Protein 2OYA (pdb70)

Secondary structure (DSSP, 8-state):
--GGGSEEEEEEEEEEEEEEEETTEEEEEB-TT--HHHHHHHHHHTT-S-EEEETT-----S-EEE-S-B--S--SSGGGSB-SPTT-----GGGB-EEEE-/--GGGSEEEEEEEEEEEEEEEETTEEEEEB-TT--HHHHHHHHHHTT-S-EEEETT-----S-EEE-S-B--S--SSGGGSB-SSTT-----GGGB-EEEE-

Radius of gyration: 18.48 Å; Cα contacts (8 Å, |Δi|>4): 619; chains: 2; bounding box: 38×48×39 Å

Foldseek 3Di:
DPPVVVDDDDDAKDKAFQWDADPNDIAFEFCALPAFLNQQLSLLLVVFRGKGKDWQRFDDDDAHFWYNWDHPSPDNHSVPTDTPHTRDDPDDRSGTMMIITD/DPPVVVDDDDDFKDKAFQWDADPNDIAFEFCALPAQLNQLQSLVLVPFRGKGKDWQRFDDDDAHFWYNWDHPNPDPHSVPTDTDHTRDDDDDRSGTMMMITD

B-factor: mean 11.59, std 6.25, range [3.54, 38.46]

Nearest PDB structures (foldseek):
  2oya-assembly1_A  TM=1.010E+00  e=4.800E-23  Mus musculus
  7c00-assembly1_A  TM=9.757E-01  e=4.691E-12  Homo sapiens
  7bzz-assembly2_D  TM=9.719E-01  e=1.830E-11  Mus musculus
  1by2-assembly1_A  TM=9.593E-01  e=2.344E-11  Homo sapiens
  6san-assembly1_B  TM=8.528E-01  e=7.138E-11  Homo sapiens

InterPro domains:
  IPR001190 SRCR domain [PF00530] (430-518)
  IPR001190 SRCR domain [PR00258] (421-437)
  IPR001190 SRCR domain [PR00258] (440-451)
  IPR001190 SRCR domain [PR00258] (455-465)
  IPR001190 SRCR domain [PR00258] (483-497)
  IPR001190 SRCR domain [PR00258] (506-518)
  IPR001190 SRCR domain [PS00420] (426-463)
  IPR001190 SRCR domain [PS50287] (423-518)
  IPR001190 SRCR domain [SM00202] (423-518)
  IPR008160 Collagen triple helix repeat [PF01391] (150-207)
  IPR008160 Collagen triple helix repeat [PF01391] (360-418)
  IPR036772 SRCR-like domain superfamily [G3DSA:3.10.250.10] (418-518)
  IPR036772 SRCR-like domain superfamily [SSF56487] (420-518)

Structure (mmCIF, N/CA/C/O backbone):
data_2OYA
#
_entry.id   2OYA
#
_cell.length_a   31.087
_cell.length_b   36.553
_cell.length_c   44.605
_cell.angle_alpha   116.30
_cell.angle_beta   90.35
_cell.angle_gamma   96.41
#
_symmetry.space_group_name_H-M   'P 1'
#
loop_
_entity.id
_entity.type
_entity.pdbx_description
1 polymer 'Macrophage receptor MARCO'
2 non-polymer 'SULFATE ION'
3 water water
#
loop_
_atom_site.group_PDB
_atom_site.id
_atom_site.type_symbol
_atom_site.label_atom_id
_atom_site.label_alt_id
_atom_site.label_comp_id
_atom_site.label_asym_id
_atom_site.label_entity_id
_atom_site.label_seq_id
_atom_site.pdbx_PDB_ins_code
_atom_site.Cartn_x
_atom_site.Cartn_y
_atom_site.Cartn_z
_atom_site.occupancy
_atom_site.B_iso_or_equiv
_atom_site.auth_seq_id
_atom_site.auth_comp_id
_atom_site.auth_asym_id
_atom_site.auth_atom_id
_atom_site.pdbx_PDB_model_num
ATOM 1 N N . ALA A 1 1 ? 19.065 23.799 0.339 1.00 23.97 417 ALA A N 1
ATOM 2 C CA . ALA A 1 1 ? 18.683 22.463 -0.203 1.00 22.45 417 ALA A CA 1
ATOM 3 C C . ALA A 1 1 ? 19.764 21.866 -1.089 1.00 21.78 417 ALA A C 1
ATOM 4 O O . ALA A 1 1 ? 20.523 22.606 -1.755 1.00 21.90 417 ALA A O 1
ATOM 6 N N . PRO A 1 2 ? 19.891 20.525 -1.068 0.80 19.82 418 PRO A N 1
ATOM 7 C CA . PRO A 1 2 ? 20.619 19.959 -2.189 0.80 18.74 418 PRO A CA 1
ATOM 8 C C . PRO A 1 2 ? 19.938 20.291 -3.516 0.80 17.07 418 PRO A C 1
ATOM 9 O O . PRO A 1 2 ? 18.743 20.627 -3.562 0.80 16.01 418 PRO A O 1
ATOM 13 N N . LEU A 1 3 ? 20.729 20.197 -4.576 1.00 15.97 419 LEU A N 1
ATOM 14 C CA . LEU A 1 3 ? 20.246 20.239 -5.945 1.00 14.94 419 LEU A CA 1
ATOM 15 C C . LEU A 1 3 ? 19.159 19.195 -6.194 1.00 15.29 419 LEU A C 1
ATOM 16 O O . LEU A 1 3 ? 18.219 19.442 -6.959 1.00 14.67 419 LEU A O 1
ATOM 21 N N . ALA A 1 4 ? 19.281 18.054 -5.513 1.00 15.53 420 ALA A N 1
ATOM 22 C CA . ALA A 1 4 ? 18.276 16.980 -5.558 1.00 15.61 420 ALA A CA 1
ATOM 23 C C . ALA A 1 4 ? 16.875 17.421 -5.136 1.00 15.51 420 ALA A C 1
ATOM 24 O O . ALA A 1 4 ? 15.876 16.781 -5.511 1.00 16.69 420 ALA A O 1
ATOM 26 N N . GLN A 1 5 ? 16.785 18.502 -4.357 1.00 14.87 421 GLN A N 1
ATOM 27 C CA . GLN A 1 5 ? 15.487 19.055 -3.920 1.00 14.51 421 GLN A CA 1
ATOM 28 C C . GLN A 1 5 ? 15.054 20.269 -4.763 1.00 12.74 421 GLN A C 1
ATOM 29 O O . GLN A 1 5 ? 14.043 20.910 -4.476 1.00 12.29 421 GLN A O 1
ATOM 35 N N . ARG A 1 6 ? 15.832 20.561 -5.804 1.00 10.33 422 ARG A N 1
ATOM 36 C CA . ARG A 1 6 ? 15.591 21.721 -6.664 1.00 8.89 422 ARG A CA 1
ATOM 37 C C . ARG A 1 6 ? 15.126 21.325 -8.047 1.00 7.67 422 ARG A C 1
ATOM 38 O O . ARG A 1 6 ? 15.164 22.127 -9.001 1.00 7.51 422 ARG A O 1
ATOM 46 N N . VAL A 1 7 ? 14.678 20.078 -8.136 1.00 6.75 423 VAL A N 1
ATOM 47 C CA . VAL A 1 7 ? 13.932 19.592 -9.293 1.00 7.02 423 VAL A CA 1
ATOM 48 C C . VAL A 1 7 ? 12.689 18.866 -8.794 1.00 6.16 423 VAL A C 1
ATOM 49 O O . VAL A 1 7 ? 12.664 18.316 -7.675 1.00 7.04 423 VAL A O 1
ATOM 53 N N . ARG A 1 8 ? 11.652 18.896 -9.618 1.00 6.60 424 ARG A N 1
ATOM 54 C CA . ARG A 1 8 ? 10.406 18.194 -9.300 1.00 5.69 424 ARG A CA 1
ATOM 55 C C . ARG A 1 8 ? 9.623 17.921 -10.573 1.00 6.18 424 ARG A C 1
ATOM 56 O O . ARG A 1 8 ? 9.837 18.555 -11.612 1.00 5.92 424 ARG A O 1
ATOM 64 N N . ILE A 1 9 ? 8.694 16.976 -10.458 1.00 5.79 425 ILE A N 1
ATOM 65 C CA . ILE A 1 9 ? 7.805 16.616 -11.555 1.00 5.99 425 ILE A CA 1
ATOM 66 C C . ILE A 1 9 ? 6.390 17.056 -11.176 1.00 7.01 425 ILE A C 1
ATOM 67 O O . ILE A 1 9 ? 5.867 16.683 -10.109 1.00 7.46 425 ILE A O 1
ATOM 72 N N . MET A 1 10 ? 5.790 17.868 -12.045 1.00 7.71 426 MET A N 1
ATOM 73 C CA . MET A 1 10 ? 4.473 18.456 -11.778 1.00 8.55 426 MET A CA 1
ATOM 74 C C . MET A 1 10 ? 3.443 18.104 -12.848 1.00 7.97 426 MET A C 1
ATOM 75 O O . MET A 1 10 ? 3.795 17.862 -14.000 1.00 7.32 426 MET A O 1
ATOM 80 N N . GLY A 1 11 ? 2.162 18.112 -12.460 1.00 7.79 427 GLY A N 1
ATOM 81 C CA . GLY A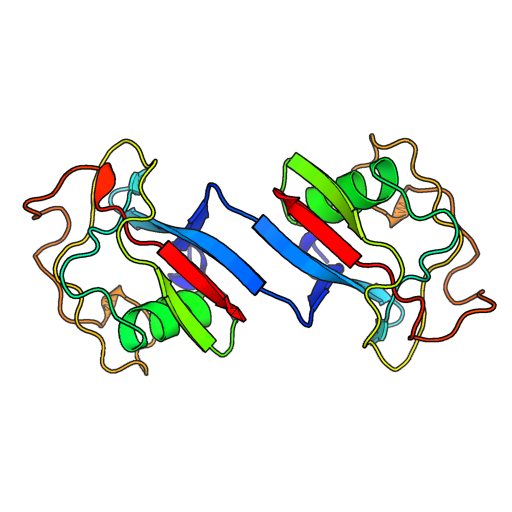 1 11 ? 1.077 17.976 -13.420 1.00 9.31 427 GLY A CA 1
ATOM 82 C C . GLY A 1 11 ? 1.021 16.666 -14.187 1.00 9.83 427 GLY A C 1
ATOM 83 O O . GLY A 1 11 ? 0.621 16.636 -15.349 1.00 10.60 427 GLY A O 1
ATOM 84 N N . GLY A 1 12 ? 1.449 15.582 -13.561 1.00 9.14 428 GLY A N 1
ATOM 85 C CA . GLY A 1 12 ? 1.348 14.295 -14.234 1.00 9.93 428 GLY A CA 1
ATOM 86 C C . GLY A 1 12 ? 0.900 13.237 -13.254 1.00 9.70 428 GLY A C 1
ATOM 87 O O . GLY A 1 12 ? 0.089 13.513 -12.385 1.00 10.34 428 GLY A O 1
ATOM 88 N N . THR A 1 13 ? 1.421 12.019 -13.411 1.00 9.02 429 THR A N 1
ATOM 89 C CA . THR A 1 13 ? 1.030 10.883 -12.556 1.00 9.55 429 THR A CA 1
ATOM 90 C C . THR A 1 13 ? 2.253 10.076 -12.149 1.00 8.56 429 THR A C 1
ATOM 91 O O . THR A 1 13 ? 3.191 9.930 -12.932 1.00 8.80 429 THR A O 1
ATOM 95 N N . ASN A 1 14 ? 2.233 9.570 -10.925 1.00 7.37 430 ASN A N 1
ATOM 96 C CA . ASN A 1 14 ? 3.220 8.608 -10.492 1.00 7.38 430 ASN A CA 1
ATOM 97 C C . ASN A 1 14 ? 2.477 7.283 -10.273 1.00 7.21 430 ASN A C 1
ATOM 98 O O . ASN A 1 14 ? 1.648 7.180 -9.380 1.00 6.99 430 ASN A O 1
ATOM 103 N N . ARG A 1 15 ? 2.747 6.305 -11.130 1.00 7.22 431 ARG A N 1
ATOM 104 C CA . ARG A 1 15 ? 1.944 5.090 -11.200 1.00 7.25 431 ARG A CA 1
ATOM 105 C C . ARG A 1 15 ? 2.846 3.897 -10.973 1.00 7.08 431 ARG A C 1
ATOM 106 O O . ARG A 1 15 ? 3.926 3.819 -11.557 1.00 6.99 431 ARG A O 1
ATOM 114 N N . GLY A 1 16 ? 2.423 2.967 -10.123 1.00 6.09 432 GLY A N 1
ATOM 115 C CA . GLY A 1 16 ? 3.227 1.767 -9.918 1.00 6.54 432 GLY A CA 1
ATOM 116 C C . GLY A 1 16 ? 2.729 0.964 -8.732 1.00 6.79 432 GLY A C 1
ATOM 117 O O . GLY A 1 16 ? 1.639 1.226 -8.204 1.00 6.45 432 GLY A O 1
ATOM 118 N N . ARG A 1 17 ? 3.520 -0.030 -8.322 1.00 6.81 433 ARG A N 1
ATOM 119 C CA . ARG A 1 17 ? 3.134 -0.856 -7.173 1.00 6.79 433 ARG A CA 1
ATOM 120 C C . ARG A 1 17 ? 3.401 -0.092 -5.871 1.00 6.81 433 ARG A C 1
ATOM 121 O O . ARG A 1 17 ? 4.466 0.527 -5.711 1.00 6.88 433 ARG A O 1
ATOM 129 N N . ALA A 1 18 ? 2.440 -0.147 -4.942 1.00 6.69 434 ALA A N 1
ATOM 130 C CA . ALA A 1 18 ? 2.582 0.495 -3.629 1.00 6.41 434 ALA A CA 1
ATOM 131 C C . ALA A 1 18 ? 3.414 -0.392 -2.695 1.00 6.78 434 ALA A C 1
ATOM 132 O O . ALA A 1 18 ? 3.041 -1.549 -2.425 1.00 6.47 434 ALA A O 1
ATOM 134 N N . GLU A 1 19 ? 4.525 0.148 -2.202 1.00 5.98 435 GLU A N 1
ATOM 135 C CA . GLU A 1 19 ? 5.355 -0.594 -1.234 1.00 6.19 435 GLU A CA 1
ATOM 136 C C . GLU A 1 19 ? 5.519 0.153 0.072 1.00 6.29 435 GLU A C 1
ATOM 137 O O . GLU A 1 19 ? 5.409 1.367 0.108 1.00 6.49 435 GLU A O 1
ATOM 143 N N . VAL A 1 20 ? 5.757 -0.598 1.148 1.00 6.66 436 VAL A N 1
ATOM 144 C CA . VAL A 1 20 ? 5.792 -0.051 2.494 1.00 6.79 436 VAL A CA 1
ATOM 145 C C . VAL A 1 20 ? 7.000 -0.649 3.215 1.00 6.62 436 VAL A C 1
ATOM 146 O O . VAL A 1 20 ? 7.347 -1.805 2.984 1.00 5.41 436 VAL A O 1
ATOM 150 N N . TYR A 1 21 ? 7.654 0.170 4.040 1.00 6.79 437 TYR A N 1
ATOM 151 C CA . TYR A 1 21 ? 8.864 -0.232 4.750 1.00 7.51 437 TYR A CA 1
ATOM 152 C C . TYR A 1 21 ? 8.513 -0.564 6.205 1.00 8.12 437 TYR A C 1
ATOM 153 O O . TYR A 1 21 ? 8.100 0.317 6.984 1.00 8.35 437 TYR A O 1
ATOM 162 N N . TYR A 1 22 ? 8.653 -1.836 6.565 1.00 7.99 438 TYR A N 1
ATOM 163 C CA . TYR A 1 22 ? 8.263 -2.313 7.891 1.00 8.36 438 TYR A CA 1
ATOM 164 C C . TYR A 1 22 ? 9.262 -3.397 8.296 1.00 8.59 438 TYR A C 1
ATOM 165 O O . TYR A 1 22 ? 9.737 -4.166 7.454 1.00 6.96 438 TYR A O 1
ATOM 174 N N . ASN A 1 23 ? 9.584 -3.449 9.586 1.00 8.51 439 ASN A N 1
ATOM 175 C CA . ASN A 1 23 ? 10.610 -4.366 10.087 1.00 9.73 439 ASN A CA 1
ATOM 176 C C . ASN A 1 23 ? 11.871 -4.384 9.231 1.00 9.66 439 ASN A C 1
ATOM 177 O O . ASN A 1 23 ? 12.430 -5.447 8.936 1.00 10.71 439 ASN A O 1
ATOM 182 N N . ASN A 1 24 ? 12.286 -3.188 8.819 1.00 9.84 440 ASN A N 1
ATOM 183 C CA . ASN A 1 24 ? 13.551 -2.952 8.094 1.00 10.80 440 ASN A CA 1
ATOM 184 C C . ASN A 1 24 ? 13.625 -3.572 6.720 1.00 10.42 440 ASN A C 1
ATOM 185 O O . ASN A 1 24 ? 14.718 -3.825 6.221 1.00 10.82 440 ASN A O 1
ATOM 190 N N . GLU A 1 25 ? 12.465 -3.821 6.106 1.00 9.65 441 GLU A N 1
ATOM 191 C CA . GLU A 1 25 ? 12.450 -4.369 4.758 1.00 10.13 441 GLU A CA 1
ATOM 192 C C . GLU A 1 25 ? 11.304 -3.767 3.987 1.00 9.08 441 GLU A C 1
ATOM 193 O O . GLU A 1 25 ? 10.238 -3.565 4.542 1.00 8.37 441 GLU A O 1
ATOM 199 N N . TRP A 1 26 ? 11.535 -3.492 2.705 1.00 8.87 442 TRP A N 1
ATOM 200 C CA . TRP A 1 26 ? 10.433 -3.164 1.795 1.00 7.94 442 TRP A CA 1
ATOM 201 C C . TRP A 1 26 ? 9.547 -4.373 1.532 1.00 7.02 442 TRP A C 1
ATOM 202 O O . TRP A 1 26 ? 10.033 -5.471 1.229 1.00 7.34 442 TRP A O 1
ATOM 213 N N . GLY A 1 27 ? 8.233 -4.152 1.629 1.00 6.63 443 GLY A N 1
ATOM 214 C CA . GLY A 1 27 ? 7.257 -5.179 1.298 1.00 5.98 443 GLY A CA 1
ATOM 215 C C . GLY A 1 27 ? 6.057 -4.552 0.613 1.00 5.89 443 GLY A C 1
ATOM 216 O O . GLY A 1 27 ? 5.971 -3.332 0.464 1.00 5.75 443 GLY A O 1
ATOM 217 N N . THR A 1 28 ? 5.121 -5.400 0.217 1.00 5.73 444 THR A N 1
ATOM 218 C CA . THR A 1 28 ? 4.034 -4.986 -0.647 1.00 5.90 444 THR A CA 1
ATOM 219 C C . THR A 1 28 ? 2.686 -4.990 0.107 1.00 6.39 444 THR A C 1
ATOM 220 O O . THR A 1 28 ? 2.608 -5.304 1.307 1.00 6.05 444 THR A O 1
ATOM 224 N N . ILE A 1 29 ? 1.636 -4.607 -0.609 1.00 5.47 445 ILE A N 1
ATOM 225 C CA . ILE A 1 29 ? 0.307 -4.456 -0.024 1.00 6.25 445 ILE A CA 1
ATOM 226 C C . ILE A 1 29 ? -0.653 -5.315 -0.850 1.00 5.94 445 ILE A C 1
ATOM 227 O O . ILE A 1 29 ? -0.802 -5.095 -2.059 1.00 6.00 445 ILE A O 1
ATOM 232 N N . CYS A 1 30 ? -1.287 -6.298 -0.224 1.00 6.39 446 CYS A N 1
ATOM 233 C CA . CYS A 1 30 ? -2.296 -7.074 -0.940 1.00 6.32 446 CYS A CA 1
ATOM 234 C C . CYS A 1 30 ? -3.486 -6.195 -1.349 1.00 5.79 446 CYS A C 1
ATOM 235 O O . CYS A 1 30 ? -3.881 -5.287 -0.602 1.00 6.80 446 CYS A O 1
ATOM 238 N N . ASP A 1 31 ? -4.059 -6.452 -2.525 1.00 5.08 447 ASP A N 1
ATOM 239 C CA . ASP A 1 31 ? -5.125 -5.575 -3.022 1.00 6.22 447 ASP A CA 1
ATOM 240 C C . ASP A 1 31 ? -6.529 -5.852 -2.420 1.00 6.81 447 ASP A C 1
ATOM 241 O O . ASP A 1 31 ? -7.515 -5.208 -2.817 1.00 6.37 447 ASP A O 1
ATOM 246 N N A ASP A 1 32 ? -6.606 -6.793 -1.471 0.50 7.88 448 ASP A N 1
ATOM 247 N N B ASP A 1 32 ? -6.617 -6.787 -1.476 0.50 7.76 448 ASP A N 1
ATOM 248 C CA A ASP A 1 32 ? -7.877 -7.091 -0.793 0.50 8.79 448 ASP A CA 1
ATOM 249 C CA B ASP A 1 32 ? -7.914 -7.111 -0.871 0.50 8.54 448 ASP A CA 1
ATOM 250 C C A ASP A 1 32 ? -8.395 -5.815 -0.133 0.50 8.98 448 ASP A C 1
ATOM 251 C C B ASP A 1 32 ? -8.434 -5.888 -0.106 0.50 8.83 448 ASP A C 1
ATOM 252 O O A ASP A 1 32 ? -7.731 -5.277 0.753 0.50 9.28 448 ASP A O 1
ATOM 253 O O B ASP A 1 32 ? -7.804 -5.455 0.857 0.50 8.96 448 ASP A O 1
ATOM 262 N N . ASP A 1 33 ? -9.573 -5.345 -0.557 1.00 8.76 449 ASP A N 1
ATOM 263 C CA . ASP A 1 33 ? -10.207 -4.105 0.011 1.00 9.50 449 ASP A CA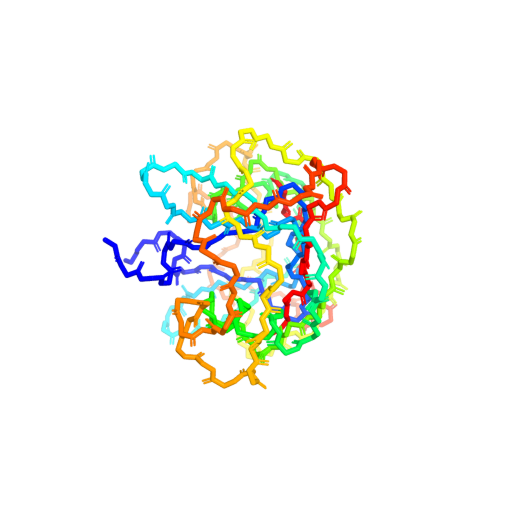 1
ATOM 264 C C . ASP A 1 33 ? -9.437 -2.817 -0.291 1.00 8.18 449 ASP A C 1
ATOM 265 O O . ASP A 1 33 ? -9.736 -1.772 0.275 1.00 8.55 449 ASP A O 1
ATOM 270 N N . TRP A 1 34 ? -8.443 -2.889 -1.176 1.00 7.26 450 TRP A N 1
ATOM 271 C CA . TRP A 1 34 ? -7.622 -1.727 -1.513 1.00 5.83 450 TRP A CA 1
ATOM 272 C C . TRP A 1 34 ? -8.451 -0.826 -2.411 1.00 7.17 450 TRP A C 1
ATOM 273 O O . TRP A 1 34 ? -8.856 -1.228 -3.499 1.00 7.10 450 TRP A O 1
ATOM 284 N N . ASP A 1 35 ? -8.735 0.383 -1.935 1.00 7.37 451 ASP A N 1
ATOM 285 C CA . ASP A 1 35 ? -9.647 1.262 -2.667 1.00 7.92 451 ASP A CA 1
ATOM 286 C C . ASP A 1 35 ? -9.078 2.688 -2.818 1.00 7.79 451 ASP A C 1
ATOM 287 O O . ASP A 1 35 ? -7.962 2.947 -2.405 1.00 7.31 451 ASP A O 1
ATOM 292 N N . ASN A 1 36 ? -9.838 3.597 -3.442 1.00 7.78 452 ASN A N 1
ATOM 293 C CA . ASN A 1 36 ? -9.350 4.965 -3.680 1.00 7.68 452 ASN A CA 1
ATOM 294 C C . ASN A 1 36 ? -8.992 5.714 -2.396 1.00 7.26 452 ASN A C 1
ATOM 295 O O . ASN A 1 36 ? -8.082 6.552 -2.400 1.00 7.01 452 ASN A O 1
ATOM 300 N N . ASN A 1 37 ? -9.701 5.414 -1.314 1.00 7.26 453 ASN A N 1
ATOM 301 C CA . ASN A 1 37 ? -9.430 6.047 -0.013 1.00 7.84 453 ASN A CA 1
ATOM 302 C C . ASN A 1 37 ? -8.063 5.621 0.488 1.00 6.72 453 ASN A C 1
ATOM 303 O O . ASN A 1 37 ? -7.266 6.455 0.921 1.00 6.73 453 ASN A O 1
ATOM 308 N N . ASP A 1 38 ? -7.779 4.321 0.378 1.00 5.98 454 ASP A N 1
ATOM 309 C CA . ASP A 1 38 ? -6.453 3.798 0.747 1.00 6.17 454 ASP A CA 1
ATOM 310 C C . ASP A 1 38 ? -5.351 4.392 -0.130 1.00 5.95 454 ASP A C 1
ATOM 311 O O . ASP A 1 38 ? -4.293 4.808 0.369 1.00 4.93 454 ASP A O 1
ATOM 316 N N . ALA A 1 39 ? -5.610 4.413 -1.444 1.00 5.75 455 ALA A N 1
ATOM 317 C CA . ALA A 1 39 ? -4.675 4.960 -2.431 1.00 5.40 455 ALA A CA 1
ATOM 318 C C . ALA A 1 39 ? -4.364 6.441 -2.138 1.00 6.01 455 ALA A C 1
ATOM 319 O O . ALA A 1 39 ? -3.213 6.879 -2.247 1.00 4.38 455 ALA A O 1
ATOM 321 N N . THR A 1 40 ? -5.403 7.203 -1.791 1.00 5.83 456 THR A N 1
ATOM 322 C CA . THR A 1 40 ? -5.245 8.623 -1.461 1.00 5.93 456 THR A CA 1
ATOM 323 C C . THR A 1 40 ? -4.378 8.783 -0.210 1.00 5.63 456 THR A C 1
ATOM 324 O O . THR A 1 40 ? -3.515 9.655 -0.169 1.00 4.68 456 THR A O 1
ATOM 328 N N . VAL A 1 41 ? -4.604 7.953 0.810 1.00 6.06 457 VAL A N 1
ATOM 329 C CA . VAL A 1 41 ? -3.747 8.033 2.002 1.00 5.99 457 VAL A CA 1
ATOM 330 C C . VAL A 1 41 ? -2.292 7.720 1.660 1.00 6.46 457 VAL A C 1
ATOM 331 O O . VAL A 1 41 ? -1.382 8.470 2.042 1.00 5.67 457 VAL A O 1
ATOM 335 N N . PHE A 1 42 ? -2.082 6.643 0.908 1.00 7.26 458 PHE A N 1
ATOM 336 C CA . PHE A 1 42 ? -0.731 6.257 0.504 1.00 7.13 458 PHE A CA 1
ATOM 337 C C . PHE A 1 42 ? -0.075 7.394 -0.274 1.00 7.01 458 PHE A C 1
ATOM 338 O O . PHE A 1 42 ? 1.052 7.784 0.031 1.00 6.88 458 PHE A O 1
ATOM 346 N N . CYS A 1 43 ? -0.783 7.924 -1.277 1.00 6.57 459 CYS A N 1
ATOM 347 C CA . CYS A 1 43 ? -0.240 8.991 -2.123 1.00 6.69 459 CYS A CA 1
ATOM 348 C C . CYS A 1 43 ? 0.033 10.300 -1.351 1.00 6.82 459 CYS A C 1
ATOM 349 O O . CYS A 1 43 ? 1.021 10.977 -1.616 1.00 7.42 459 CYS A O 1
ATOM 352 N N . ARG A 1 44 ? -0.829 10.621 -0.391 1.00 8.15 460 ARG A N 1
ATOM 353 C CA . ARG A 1 44 ? -0.656 11.772 0.503 1.00 9.53 460 ARG A CA 1
ATOM 354 C C . ARG A 1 44 ? 0.671 11.698 1.250 1.00 9.21 460 ARG A C 1
ATOM 355 O O . ARG A 1 44 ? 1.360 12.728 1.432 1.00 8.95 460 ARG A O 1
ATOM 363 N N . MET A 1 45 ? 1.057 10.488 1.649 1.00 9.24 461 MET A N 1
ATOM 364 C CA . MET A 1 45 ? 2.338 10.293 2.331 1.00 9.84 461 MET A CA 1
ATOM 365 C C . MET A 1 45 ? 3.522 10.758 1.482 1.00 9.94 461 MET A C 1
ATOM 366 O O . MET A 1 45 ? 4.530 11.247 2.017 1.00 10.43 461 MET A O 1
ATOM 371 N N . LEU A 1 46 ? 3.384 10.626 0.160 1.00 9.80 462 LEU A N 1
ATOM 372 C CA . LEU A 1 46 ? 4.416 11.058 -0.783 1.00 9.80 462 LEU A CA 1
ATOM 373 C C . LEU A 1 46 ? 4.235 12.506 -1.254 1.00 10.18 462 LEU A C 1
ATOM 374 O O . LEU A 1 46 ? 5.004 12.999 -2.099 1.00 11.48 462 LEU A O 1
ATOM 379 N N . GLY A 1 47 ? 3.239 13.189 -0.702 1.00 9.43 463 GLY A N 1
ATOM 380 C CA . GLY A 1 47 ? 2.992 14.596 -1.000 1.00 9.77 463 GLY A CA 1
ATOM 381 C C . GLY A 1 47 ? 2.002 14.876 -2.133 1.00 10.10 463 GLY A C 1
ATOM 382 O O . GLY A 1 47 ? 1.799 16.033 -2.500 1.00 10.35 463 GLY A O 1
ATOM 383 N N . TYR A 1 48 ? 1.367 13.833 -2.663 1.00 9.60 464 TYR A N 1
ATOM 384 C CA . TYR A 1 48 ? 0.343 13.980 -3.704 1.00 9.66 464 TYR A CA 1
ATOM 385 C C . TYR A 1 48 ? -1.002 14.287 -3.063 1.00 10.02 464 TYR A C 1
ATOM 386 O O . TYR A 1 48 ? -1.180 14.083 -1.867 1.00 10.58 464 TYR A O 1
ATOM 395 N N . SER A 1 49 ? -1.956 14.771 -3.846 1.00 10.18 465 SER A N 1
ATOM 396 C CA . SER A 1 49 ? -3.254 15.073 -3.278 1.00 11.00 465 SER A CA 1
ATOM 397 C C . SER A 1 49 ? -4.347 14.038 -3.528 1.00 10.88 465 SER A C 1
ATOM 398 O O . SER A 1 49 ? -5.382 14.060 -2.863 1.00 10.92 465 SER A O 1
ATOM 401 N N . ARG A 1 50 ? -4.138 13.153 -4.497 1.00 10.28 466 ARG A N 1
ATOM 402 C CA . ARG A 1 50 ? -5.115 12.112 -4.761 1.00 10.77 466 ARG A CA 1
ATOM 403 C C . ARG A 1 50 ? -4.405 10.834 -5.157 1.00 10.21 466 ARG A C 1
ATOM 404 O O . ARG A 1 50 ? -3.333 10.872 -5.744 1.00 9.48 466 ARG A O 1
ATOM 412 N N . GLY A 1 51 ? -5.018 9.706 -4.809 1.00 9.72 467 GLY A N 1
ATOM 413 C CA . GLY A 1 51 ? -4.551 8.399 -5.271 1.00 7.70 467 GLY A CA 1
ATOM 414 C C . GLY A 1 51 ? -5.740 7.650 -5.851 1.00 7.29 467 GLY A C 1
ATOM 415 O O . GLY A 1 51 ? -6.862 7.745 -5.349 1.00 6.63 467 GLY A O 1
ATOM 416 N N . ARG A 1 52 ? -5.493 6.909 -6.917 1.00 6.68 468 ARG A N 1
ATOM 417 C CA . ARG A 1 52 ? -6.454 5.925 -7.418 1.00 6.44 468 ARG A CA 1
ATOM 418 C C . ARG A 1 52 ? -5.883 4.531 -7.214 1.00 6.31 468 ARG A C 1
ATOM 419 O O . ARG A 1 52 ? -4.707 4.288 -7.485 1.00 6.24 468 ARG A O 1
ATOM 427 N N . ALA A 1 53 ? -6.714 3.628 -6.712 1.00 5.85 469 ALA A N 1
ATOM 428 C CA . ALA A 1 53 ? -6.301 2.258 -6.470 1.00 5.78 469 ALA A CA 1
ATOM 429 C C . ALA A 1 53 ? -6.207 1.472 -7.770 1.00 5.86 469 ALA A C 1
ATOM 430 O O . ALA A 1 53 ? -7.121 1.499 -8.595 1.00 6.25 469 ALA A O 1
ATOM 432 N N . LEU A 1 54 ? -5.095 0.767 -7.924 1.00 6.15 470 LEU A N 1
ATOM 433 C CA . LEU A 1 54 ? -4.912 -0.155 -9.048 1.00 5.90 470 LEU A CA 1
ATOM 434 C C . LEU A 1 54 ? -4.895 -1.569 -8.498 1.00 6.49 470 LEU A C 1
ATOM 435 O O . LEU A 1 54 ? -3.990 -1.962 -7.744 1.00 6.98 470 LEU A O 1
ATOM 440 N N . SER A 1 55 ? -5.898 -2.348 -8.894 1.00 5.71 471 SER A N 1
ATOM 441 C CA . SER A 1 55 ? -6.022 -3.716 -8.382 1.00 5.58 471 SER A CA 1
ATOM 442 C C . SER A 1 55 ? -5.040 -4.630 -9.113 1.00 5.01 471 SER A C 1
ATOM 443 O O . SER A 1 55 ? -4.799 -4.465 -10.307 1.00 4.94 471 SER A O 1
ATOM 446 N N . SER A 1 56 ? -4.442 -5.569 -8.379 1.00 4.46 472 SER A N 1
ATOM 447 C CA . SER A 1 56 ? -3.580 -6.604 -8.977 1.00 5.47 472 SER A CA 1
ATOM 448 C C . SER A 1 56 ? -2.522 -6.034 -9.922 1.00 5.21 472 SER A C 1
ATOM 449 O O . SER A 1 56 ? -2.309 -6.520 -11.040 1.00 5.01 472 SER A O 1
ATOM 452 N N . TYR A 1 57 ? -1.863 -4.977 -9.453 1.00 4.98 473 TYR A N 1
ATOM 453 C CA . TYR A 1 57 ? -0.774 -4.402 -10.214 1.00 6.02 473 TYR A CA 1
ATOM 454 C C . TYR A 1 57 ? 0.316 -5.462 -10.347 1.00 6.34 473 TYR A C 1
ATOM 455 O O . TYR A 1 57 ? 0.934 -5.627 -11.417 1.00 6.63 473 TYR A O 1
ATOM 464 N N . GLY A 1 58 ? 0.530 -6.176 -9.245 1.00 6.88 474 GLY A N 1
ATOM 465 C CA . GLY A 1 58 ? 1.470 -7.289 -9.175 1.00 6.49 474 GLY A CA 1
ATOM 466 C C . GLY A 1 58 ? 2.940 -6.902 -9.191 1.00 6.27 474 GLY A C 1
ATOM 467 O O . GLY A 1 58 ? 3.323 -5.696 -9.131 1.00 6.02 474 GLY A O 1
ATOM 468 N N . GLY A 1 59 ? 3.775 -7.942 -9.267 1.00 6.66 475 GLY A N 1
ATOM 469 C CA . GLY A 1 59 ? 5.185 -7.752 -9.566 1.00 6.96 475 GLY A CA 1
ATOM 470 C C . GLY A 1 59 ? 6.161 -7.595 -8.415 1.00 6.37 475 GLY A C 1
ATOM 471 O O . GLY A 1 59 ? 7.363 -7.488 -8.655 1.00 6.24 475 GLY A O 1
ATOM 472 N N . GLY A 1 60 ? 5.668 -7.561 -7.177 1.00 5.91 476 GLY A N 1
ATOM 473 C CA . GLY A 1 60 ? 6.547 -7.419 -6.022 1.00 5.87 476 GLY A CA 1
ATOM 474 C C . GLY A 1 60 ? 7.172 -8.747 -5.598 1.00 6.92 476 GLY A C 1
ATOM 475 O O . GLY A 1 60 ? 6.941 -9.797 -6.217 1.00 6.01 476 GLY A O 1
ATOM 476 N N . SER A 1 61 ? 7.982 -8.691 -4.550 1.00 7.19 477 SER A N 1
ATOM 477 C CA . SER A 1 61 ? 8.599 -9.901 -3.996 1.00 7.95 477 SER A CA 1
ATOM 478 C C . SER A 1 61 ? 8.829 -9.679 -2.513 1.00 8.51 477 SER A C 1
ATOM 479 O O . SER A 1 61 ? 8.566 -8.587 -1.993 1.00 8.71 477 SER A O 1
ATOM 482 N N . GLY A 1 62 ? 9.315 -10.715 -1.833 1.00 8.08 478 GLY A N 1
ATOM 483 C CA . GLY A 1 62 ? 9.525 -10.634 -0.393 1.00 7.82 478 GLY A CA 1
ATOM 484 C C . GLY A 1 62 ? 8.230 -10.547 0.390 1.00 7.67 478 GLY A C 1
ATOM 485 O O . GLY A 1 62 ? 7.202 -11.121 0.029 1.00 7.27 478 GLY 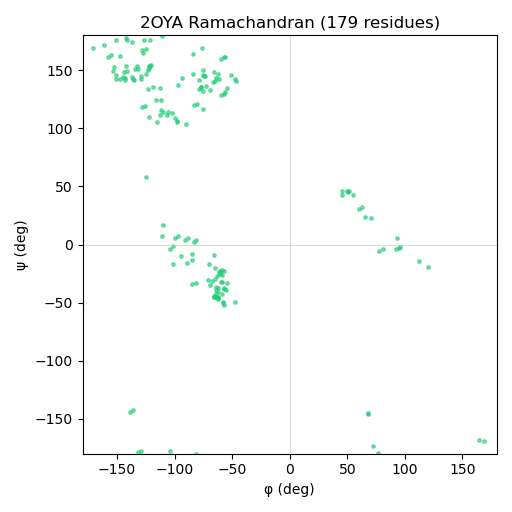A O 1
ATOM 486 N N . ASN A 1 63 ? 8.288 -9.816 1.485 1.00 7.64 479 ASN A N 1
ATOM 487 C CA . ASN A 1 63 ? 7.146 -9.728 2.358 1.00 7.84 479 ASN A CA 1
ATOM 488 C C . ASN A 1 63 ? 5.939 -9.016 1.752 1.00 7.39 479 ASN A C 1
ATOM 489 O O . ASN A 1 63 ? 6.080 -8.021 1.050 1.00 7.56 479 ASN A O 1
ATOM 494 N N . ILE A 1 64 ? 4.752 -9.554 2.018 1.00 7.35 480 ILE A N 1
ATOM 495 C CA . ILE A 1 64 ? 3.528 -8.789 1.798 1.00 7.53 480 ILE A CA 1
ATOM 496 C C . ILE A 1 64 ? 3.180 -8.241 3.183 1.00 6.91 480 ILE A C 1
ATOM 497 O O . ILE A 1 64 ? 2.783 -8.985 4.073 1.00 8.17 480 ILE A O 1
ATOM 502 N N . TRP A 1 65 ? 3.390 -6.948 3.393 1.00 7.25 481 TRP A N 1
ATOM 503 C CA . TRP A 1 65 ? 3.208 -6.407 4.748 1.00 7.12 481 TRP A CA 1
ATOM 504 C C . TRP A 1 65 ? 1.775 -6.080 5.158 1.00 7.31 481 TRP A C 1
ATOM 505 O O . TRP A 1 65 ? 1.446 -6.153 6.343 1.00 8.52 481 TRP A O 1
ATOM 516 N N . LEU A 1 66 ? 0.960 -5.646 4.203 1.00 7.06 482 LEU A N 1
ATOM 517 C CA . LEU A 1 66 ? -0.405 -5.175 4.495 1.00 6.39 482 LEU A CA 1
ATOM 518 C C . LEU A 1 66 ? -1.474 -5.908 3.690 1.00 6.78 482 LEU A C 1
ATOM 519 O O . LEU A 1 66 ? -1.238 -6.317 2.552 1.00 7.04 482 LEU A O 1
ATOM 524 N N . ASP A 1 67 ? -2.640 -6.080 4.307 1.00 6.66 483 ASP A N 1
ATOM 525 C CA . ASP A 1 67 ? -3.792 -6.720 3.674 1.00 7.49 483 ASP A CA 1
ATOM 526 C C . ASP A 1 67 ? -5.043 -6.136 4.339 1.00 6.94 483 ASP A C 1
ATOM 527 O O . ASP A 1 67 ? -4.992 -5.674 5.495 1.00 7.04 483 ASP A O 1
ATOM 532 N N . ASN A 1 68 ? -6.144 -6.122 3.593 1.00 8.10 484 ASN A N 1
ATOM 533 C CA . ASN A 1 68 ? -7.419 -5.572 4.063 1.00 9.56 484 ASN A CA 1
ATOM 534 C C . ASN A 1 68 ? -7.284 -4.174 4.646 1.00 9.26 484 ASN A C 1
ATOM 535 O O . ASN A 1 68 ? -7.845 -3.871 5.702 1.00 9.12 484 ASN A O 1
ATOM 540 N N . VAL A 1 69 ? -6.533 -3.319 3.938 1.00 9.14 485 VAL A N 1
ATOM 541 C CA . VAL A 1 69 ? -6.425 -1.921 4.340 1.00 8.63 485 VAL A CA 1
ATOM 542 C C . VAL A 1 69 ? -7.789 -1.242 4.163 1.00 9.54 485 VAL A C 1
ATOM 543 O O . VAL A 1 69 ? -8.401 -1.331 3.091 1.00 8.91 485 VAL A O 1
ATOM 547 N N A ASN A 1 70 ? -8.251 -0.579 5.223 0.50 9.51 486 ASN A N 1
ATOM 548 N N B ASN A 1 70 ? -8.258 -0.591 5.228 0.50 9.51 486 ASN A N 1
ATOM 549 C CA A ASN A 1 70 ? -9.543 0.100 5.213 0.50 10.53 486 ASN A CA 1
ATOM 550 C CA B ASN A 1 70 ? -9.549 0.092 5.223 0.50 10.55 486 ASN A CA 1
ATOM 551 C C A ASN A 1 70 ? -9.454 1.514 5.780 0.50 10.68 486 ASN A C 1
ATOM 552 C C B ASN A 1 70 ? -9.395 1.497 5.817 0.50 10.71 486 ASN A C 1
ATOM 553 O O A ASN A 1 70 ? -9.990 1.800 6.847 0.50 10.23 486 ASN A O 1
ATOM 554 O O B ASN A 1 70 ? -9.809 1.755 6.945 0.50 10.40 486 ASN A O 1
ATOM 563 N N . CYS A 1 71 ? -8.767 2.390 5.051 1.00 10.61 487 CYS A N 1
ATOM 564 C CA . CYS A 1 71 ? -8.621 3.795 5.451 1.00 11.14 487 CYS A CA 1
ATOM 565 C C . CYS A 1 71 ? -9.949 4.512 5.273 1.00 12.48 487 CYS A C 1
ATOM 566 O O . CYS A 1 71 ? -10.727 4.172 4.374 1.00 12.08 487 CYS A O 1
ATOM 569 N N . ARG A 1 72 ? -10.167 5.519 6.113 1.00 13.51 488 ARG A N 1
ATOM 570 C CA . ARG A 1 72 ? -11.286 6.448 5.953 1.00 16.14 488 ARG A CA 1
ATOM 571 C C . ARG A 1 72 ? -11.031 7.353 4.750 1.00 15.93 488 ARG A C 1
ATOM 572 O O . ARG A 1 72 ? -11.969 7.784 4.087 1.00 16.54 488 ARG A O 1
ATOM 580 N N . GLY A 1 73 ? -9.753 7.623 4.470 1.00 15.26 489 GLY A N 1
ATOM 581 C CA . GLY A 1 73 ? -9.369 8.458 3.346 1.00 15.42 489 GLY A CA 1
ATOM 582 C C . GLY A 1 73 ? -8.758 9.764 3.795 1.00 15.22 489 GLY A C 1
ATOM 583 O O . GLY A 1 73 ? -8.111 10.468 3.004 1.00 16.05 489 GLY A O 1
ATOM 584 N N . THR A 1 74 ? -8.938 10.064 5.077 1.00 15.08 4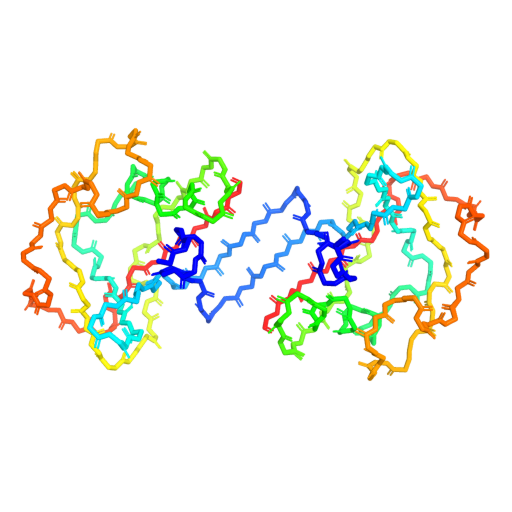90 THR A N 1
ATOM 585 C CA . THR A 1 74 ? -8.512 11.329 5.662 1.00 15.58 490 THR A CA 1
ATOM 586 C C . THR A 1 74 ? -7.237 11.201 6.512 1.00 15.66 490 THR A C 1
ATOM 587 O O . THR A 1 74 ? -6.721 12.210 7.014 1.00 15.30 490 THR A O 1
ATOM 591 N N . GLU A 1 75 ? -6.737 9.975 6.670 1.00 15.32 491 GLU A N 1
ATOM 592 C CA . GLU A 1 75 ? -5.517 9.720 7.454 1.00 15.83 491 GLU A CA 1
ATOM 593 C C . GLU A 1 75 ? -4.276 10.353 6.798 1.00 16.09 491 GLU A C 1
ATOM 594 O O . GLU A 1 75 ? -4.213 10.477 5.568 1.00 16.35 491 GLU A O 1
ATOM 600 N N . ASN A 1 76 ? -3.308 10.763 7.617 0.80 16.80 492 ASN A N 1
ATOM 601 C CA . ASN A 1 76 ? -2.044 11.303 7.104 0.80 17.22 492 ASN A CA 1
ATOM 602 C C . ASN A 1 76 ? -1.052 10.200 6.785 0.80 15.99 492 ASN A C 1
ATOM 603 O O . ASN A 1 76 ? -0.062 10.432 6.104 0.80 15.70 492 ASN A O 1
ATOM 608 N N . SER A 1 77 ? -1.363 8.997 7.267 1.00 15.16 493 SER A N 1
ATOM 609 C CA . SER A 1 77 ? -0.485 7.857 7.156 1.00 14.22 493 SER A CA 1
ATOM 610 C C . SER A 1 77 ? -1.282 6.554 7.099 1.00 12.76 493 SER A C 1
ATOM 611 O O . SER A 1 77 ? -2.331 6.425 7.749 1.00 12.15 493 SER A O 1
ATOM 614 N N . LEU A 1 78 ? -0.777 5.576 6.341 1.00 12.01 494 LEU A N 1
ATOM 615 C CA . LEU A 1 78 ? -1.360 4.213 6.370 1.00 11.29 494 LEU A CA 1
ATOM 616 C C . LEU A 1 78 ? -1.259 3.583 7.748 1.00 11.32 494 LEU A C 1
ATOM 617 O O . LEU A 1 78 ? -2.021 2.665 8.087 1.00 11.08 494 LEU A O 1
ATOM 622 N N . TRP A 1 79 ? -0.294 4.055 8.533 1.00 11.52 495 TRP A N 1
ATOM 623 C CA . TRP A 1 79 ? -0.122 3.548 9.888 1.00 12.14 495 TRP A CA 1
ATOM 624 C C . TRP A 1 79 ? -1.374 3.877 10.727 1.00 12.98 495 TRP A C 1
ATOM 625 O O . TRP A 1 79 ? -1.700 3.153 11.665 1.00 13.31 495 TRP A O 1
ATOM 636 N N . ASP A 1 80 ? -2.083 4.949 10.362 1.00 13.21 496 ASP A N 1
ATOM 637 C CA . ASP A 1 80 ? -3.327 5.340 11.056 1.00 13.37 496 ASP A CA 1
ATOM 638 C C . ASP A 1 80 ? -4.573 4.616 10.548 1.00 13.27 496 ASP A C 1
ATOM 639 O O . ASP A 1 80 ? -5.650 4.732 11.145 1.00 13.22 496 ASP A O 1
ATOM 644 N N . CYS A 1 81 ? -4.433 3.860 9.458 1.00 11.85 497 CYS A N 1
ATOM 645 C CA . CYS A 1 81 ? -5.576 3.132 8.908 1.00 11.84 497 CYS A CA 1
ATOM 646 C C . CYS A 1 81 ? -5.827 1.807 9.566 1.00 11.81 497 CYS A C 1
ATOM 647 O O . CYS A 1 81 ? -4.897 1.108 9.958 1.00 12.51 497 CYS A O 1
ATOM 650 N N . SER A 1 82 ? -7.098 1.451 9.649 1.00 12.48 498 SER A N 1
ATOM 651 C CA . SER A 1 82 ? -7.479 0.102 9.999 1.00 13.62 498 SER A CA 1
ATOM 652 C C . SER A 1 82 ? -6.989 -0.836 8.887 1.00 13.45 498 SER A C 1
ATOM 653 O O . SER A 1 82 ? -7.073 -0.489 7.701 1.00 13.48 498 SER A O 1
ATOM 656 N N . LYS A 1 83 ? -6.493 -2.007 9.286 1.00 13.09 499 LYS A N 1
ATOM 657 C CA . LYS A 1 83 ? -5.935 -3.009 8.364 1.00 12.67 499 LYS A CA 1
ATOM 658 C C . LYS A 1 83 ? -5.667 -4.308 9.136 1.00 13.40 499 LYS A C 1
ATOM 659 O O . LYS A 1 83 ? -5.741 -4.321 10.373 1.00 13.31 499 LYS A O 1
ATOM 665 N N . ASN A 1 84 ? -5.370 -5.400 8.429 1.00 12.45 500 ASN A N 1
ATOM 666 C CA . ASN A 1 84 ? -4.918 -6.626 9.088 1.00 13.37 500 ASN A CA 1
ATOM 667 C C . ASN A 1 84 ? -3.673 -6.324 9.923 1.00 12.78 500 ASN A C 1
ATOM 668 O O . ASN A 1 84 ? -3.004 -5.308 9.698 1.00 12.83 500 ASN A O 1
ATOM 673 N N . SER A 1 85 ? -3.360 -7.203 10.878 1.00 13.42 501 SER A N 1
ATOM 674 C CA . SER A 1 85 ? -2.053 -7.210 11.537 1.00 14.25 501 SER A CA 1
ATOM 675 C C . SER A 1 85 ? -0.975 -7.120 10.445 1.00 13.71 501 SER A C 1
ATOM 676 O O . SER A 1 85 ? -1.143 -7.701 9.380 1.00 12.98 501 SER A O 1
ATOM 679 N N . TRP A 1 86 ? 0.110 -6.385 10.705 1.00 13.05 502 TRP A N 1
ATOM 680 C CA . TRP A 1 86 ? 1.220 -6.315 9.760 1.00 12.85 502 TRP A CA 1
ATOM 681 C C . TRP A 1 86 ? 1.742 -7.721 9.490 1.00 13.21 502 TRP A C 1
ATOM 682 O O . TRP A 1 86 ? 1.983 -8.495 10.435 1.00 12.95 502 TRP A O 1
ATOM 693 N N . GLY A 1 87 ? 1.871 -8.052 8.206 1.00 13.03 503 GLY A N 1
ATOM 694 C CA . GLY A 1 87 ? 2.372 -9.339 7.759 1.00 14.17 503 GLY A CA 1
ATOM 695 C C . GLY A 1 87 ? 1.361 -10.477 7.753 1.00 14.71 503 GLY A C 1
ATOM 696 O O . GLY A 1 87 ? 1.698 -11.589 7.334 1.00 15.31 503 GLY A O 1
ATOM 697 N N . ASN A 1 88 ? 0.143 -10.210 8.233 1.00 14.86 504 ASN A N 1
ATOM 698 C CA . ASN A 1 88 ? -0.965 -11.185 8.215 1.00 15.78 504 ASN A CA 1
ATOM 699 C C . ASN A 1 88 ? -1.784 -11.070 6.930 1.00 15.15 504 ASN A C 1
ATOM 700 O O . ASN A 1 88 ? -2.575 -10.143 6.784 1.00 15.37 504 ASN A O 1
ATOM 705 N N . HIS A 1 89 ? -1.582 -12.013 6.007 1.00 14.53 505 HIS A N 1
ATOM 706 C CA . HIS A 1 89 ? -2.279 -12.002 4.711 1.00 13.54 505 HIS A CA 1
ATOM 707 C C . HIS A 1 89 ? -2.535 -13.427 4.207 1.00 13.29 505 HIS A C 1
ATOM 708 O O . HIS A 1 89 ? -1.908 -14.380 4.663 1.00 13.27 505 HIS A O 1
ATOM 715 N N . ASN A 1 90 ? -3.450 -13.567 3.257 0.80 12.65 506 ASN A N 1
ATOM 716 C CA . ASN A 1 90 ? -3.559 -14.816 2.515 0.80 12.54 506 ASN A CA 1
ATOM 717 C C . ASN A 1 90 ? -3.452 -14.500 1.027 0.80 11.28 506 ASN A C 1
ATOM 718 O O . ASN A 1 90 ? -4.366 -14.779 0.252 0.80 11.75 506 ASN A O 1
ATOM 723 N N . CYS A 1 91 ? -2.329 -13.883 0.652 1.00 10.16 507 CYS A N 1
ATOM 724 C CA . CYS A 1 91 ? -2.137 -13.348 -0.695 1.00 9.32 507 CYS A CA 1
ATOM 725 C C . CYS A 1 91 ? -0.845 -13.823 -1.342 1.00 8.82 507 CYS A C 1
ATOM 726 O O . CYS A 1 91 ? 0.057 -14.362 -0.672 1.00 7.32 507 CYS A O 1
ATOM 729 N N . VAL A 1 92 ? -0.762 -13.583 -2.649 1.00 7.72 508 VAL A N 1
ATOM 730 C CA . VAL A 1 92 ? 0.481 -13.774 -3.407 1.00 7.59 508 VAL A CA 1
ATOM 731 C C . VAL A 1 92 ? 0.802 -12.453 -4.109 1.00 7.36 508 VAL A C 1
ATOM 732 O O . VAL A 1 92 ? -0.066 -11.553 -4.159 1.00 7.20 508 VAL A O 1
ATOM 736 N N . HIS A 1 93 ? 2.012 -12.332 -4.662 1.00 6.36 509 HIS A N 1
ATOM 737 C CA . HIS A 1 93 ? 2.430 -11.054 -5.241 1.00 6.04 509 HIS A CA 1
ATOM 738 C C . HIS A 1 93 ? 1.708 -10.675 -6.528 1.00 5.06 509 HIS A C 1
ATOM 739 O O . HIS A 1 93 ? 1.702 -9.510 -6.889 1.00 5.61 509 HIS A O 1
ATOM 746 N N . ASN A 1 94 ? 1.048 -11.624 -7.188 1.00 5.89 510 ASN A N 1
ATOM 747 C CA . ASN A 1 94 ? 0.146 -11.259 -8.302 1.00 6.37 510 ASN A CA 1
ATOM 748 C C . ASN A 1 94 ? -0.987 -10.302 -7.869 1.00 6.30 510 ASN A C 1
ATOM 749 O O . ASN A 1 94 ? -1.576 -9.607 -8.703 1.00 6.38 510 ASN A O 1
ATOM 754 N N . GLU A 1 95 ? -1.289 -10.282 -6.570 1.00 6.09 511 GLU A N 1
ATOM 755 C CA . GLU A 1 95 ? -2.365 -9.466 -6.011 1.00 6.15 511 GLU A CA 1
ATOM 756 C C . GLU A 1 95 ? -1.834 -8.147 -5.446 1.00 6.06 511 GLU A C 1
ATOM 757 O O . GLU A 1 95 ? -2.596 -7.413 -4.794 1.00 5.17 511 GLU A O 1
ATOM 763 N N . ASP A 1 96 ? -0.545 -7.854 -5.664 1.00 5.85 512 ASP A N 1
ATOM 764 C CA . ASP A 1 96 ? 0.050 -6.621 -5.111 1.00 5.26 512 ASP A CA 1
ATOM 765 C C . ASP A 1 96 ? -0.677 -5.404 -5.638 1.00 5.51 512 ASP A C 1
ATOM 766 O O . ASP A 1 96 ? -0.870 -5.254 -6.847 1.00 5.02 512 ASP A O 1
ATOM 771 N N . ALA A 1 97 ? -1.080 -4.540 -4.704 1.00 4.86 513 ALA A N 1
ATOM 772 C CA . ALA A 1 97 ? -1.829 -3.336 -5.002 1.00 5.42 513 ALA A CA 1
ATOM 773 C C . ALA A 1 97 ? -0.922 -2.280 -5.636 1.00 5.20 513 ALA A C 1
ATOM 774 O O . ALA A 1 97 ? 0.259 -2.167 -5.298 1.00 6.05 513 ALA A O 1
ATOM 776 N N . GLY A 1 98 ? -1.485 -1.508 -6.554 1.00 5.22 514 GLY A N 1
ATOM 777 C CA . GLY A 1 98 ? -0.795 -0.346 -7.097 1.00 4.53 514 GLY A CA 1
ATOM 778 C C . GLY A 1 98 ? -1.575 0.947 -6.871 1.00 4.49 514 GLY A C 1
ATOM 779 O O . GLY A 1 98 ? -2.699 0.942 -6.350 1.00 4.20 514 GLY A O 1
ATOM 780 N N . VAL A 1 99 ? -0.957 2.045 -7.274 1.00 4.40 515 VAL A N 1
ATOM 781 C CA . VAL A 1 99 ? -1.551 3.368 -7.130 1.00 4.92 515 VAL A CA 1
ATOM 782 C C . VAL A 1 99 ? -1.236 4.193 -8.366 1.00 5.59 515 VAL A C 1
ATOM 783 O O . VAL A 1 99 ? -0.190 3.996 -9.003 1.00 5.31 515 VAL A O 1
ATOM 787 N N . GLU A 1 100 ? -2.148 5.107 -8.700 1.00 6.29 516 GLU A N 1
ATOM 788 C CA . GLU A 1 100 ? -1.862 6.228 -9.590 1.00 7.39 516 GLU A CA 1
ATOM 789 C C . GLU A 1 100 ? -2.015 7.479 -8.707 1.00 7.93 516 GLU A C 1
ATOM 790 O O . GLU A 1 100 ? -3.128 7.841 -8.323 1.00 7.24 516 GLU A O 1
ATOM 796 N N . CYS A 1 101 ? -0.889 8.081 -8.331 1.00 7.64 517 CYS A N 1
ATOM 797 C CA . CYS A 1 101 ? -0.892 9.297 -7.523 1.00 7.69 517 CYS A CA 1
ATOM 798 C C . CYS A 1 101 ? -0.834 10.506 -8.417 1.00 8.20 517 CYS A C 1
ATOM 799 O O . CYS A 1 101 ? -0.147 10.491 -9.431 1.00 8.05 517 CYS A O 1
ATOM 802 N N . SER A 1 102 ? -1.532 11.568 -8.022 1.00 8.59 518 SER A N 1
ATOM 803 C CA . SER A 1 102 ? -1.488 12.834 -8.763 1.00 8.92 518 SER A CA 1
ATOM 804 C C . SER A 1 102 ? -1.744 13.999 -7.818 1.00 8.94 518 SER A C 1
ATOM 805 O O . SER A 1 102 ? -2.183 13.787 -6.687 1.00 8.69 518 SER A O 1
ATOM 809 N N . ALA B 1 1 ? 11.226 7.886 10.945 1.00 18.63 417 ALA B N 1
ATOM 810 C CA . ALA B 1 1 ? 11.560 8.292 9.558 1.00 18.81 417 ALA B CA 1
ATOM 811 C C . ALA B 1 1 ? 10.392 9.101 9.004 1.00 18.62 417 ALA B C 1
ATOM 812 O O . ALA B 1 1 ? 9.237 8.778 9.282 1.00 19.42 417 ALA B O 1
ATOM 814 N N . PRO B 1 2 ? 10.683 10.151 8.216 0.50 18.54 418 PRO B N 1
ATOM 815 C CA . PRO B 1 2 ? 9.608 10.871 7.525 0.50 18.53 418 PRO B CA 1
ATOM 816 C C . PRO B 1 2 ? 8.684 9.920 6.758 0.50 18.67 418 PRO B C 1
ATOM 817 O O . PRO B 1 2 ? 9.143 8.894 6.248 0.50 18.63 418 PRO B O 1
ATOM 821 N N . LEU B 1 3 ? 7.397 10.267 6.699 0.80 19.24 419 LEU B N 1
ATOM 822 C CA . LEU B 1 3 ? 6.366 9.470 6.024 0.80 19.40 419 LEU B CA 1
ATOM 823 C C . LEU B 1 3 ? 6.812 9.030 4.644 0.80 19.75 419 LEU B C 1
ATOM 824 O O . LEU B 1 3 ? 6.712 7.845 4.285 0.80 19.90 419 LEU B O 1
ATOM 829 N N . ALA B 1 4 ? 7.304 9.997 3.877 0.90 19.53 420 ALA B N 1
ATOM 830 C CA . ALA B 1 4 ? 7.700 9.768 2.491 0.90 19.37 420 ALA B CA 1
ATOM 831 C C . ALA B 1 4 ? 8.889 8.824 2.384 0.90 18.91 420 ALA B C 1
ATOM 832 O O . ALA B 1 4 ? 9.250 8.384 1.274 0.90 20.26 420 ALA B O 1
ATOM 834 N N . GLN B 1 5 ? 9.511 8.505 3.523 1.00 18.45 421 GLN B N 1
ATOM 835 C CA . GLN B 1 5 ? 10.623 7.562 3.484 1.00 16.93 421 GLN B CA 1
ATOM 836 C C . GLN B 1 5 ? 10.257 6.103 3.765 1.00 14.95 421 GLN B C 1
ATOM 837 O O . GLN B 1 5 ? 11.092 5.222 3.569 1.00 14.43 421 GLN B O 1
ATOM 843 N N . ARG B 1 6 ? 9.024 5.853 4.210 1.00 12.56 422 ARG B N 1
ATOM 844 C CA . ARG B 1 6 ? 8.599 4.479 4.520 1.00 11.87 422 ARG B CA 1
ATOM 845 C C . ARG B 1 6 ? 7.543 3.935 3.546 1.00 10.49 422 ARG B C 1
ATOM 846 O O . ARG B 1 6 ? 6.988 2.843 3.752 1.00 9.18 422 ARG B O 1
ATOM 854 N N . VAL B 1 7 ? 7.278 4.706 2.494 1.00 9.36 423 VAL B N 1
ATOM 855 C CA . VAL B 1 7 ? 6.486 4.214 1.355 1.00 8.81 423 VAL B CA 1
ATOM 856 C C . VAL B 1 7 ? 7.210 4.576 0.052 1.00 7.79 423 VAL B C 1
ATOM 857 O O . VAL B 1 7 ? 7.984 5.538 0.002 1.00 7.76 423 VAL B O 1
ATOM 861 N N . ARG B 1 8 ? 6.963 3.791 -0.992 1.00 7.28 424 ARG B N 1
ATOM 862 C CA . ARG B 1 8 ? 7.536 4.060 -2.306 1.00 6.88 424 ARG B CA 1
ATOM 863 C C . ARG B 1 8 ? 6.669 3.438 -3.362 1.00 6.67 424 ARG B C 1
ATOM 864 O O . ARG B 1 8 ? 5.861 2.550 -3.078 1.00 6.04 424 ARG B O 1
ATOM 872 N N . ILE B 1 9 ? 6.875 3.900 -4.593 1.00 6.54 425 ILE B N 1
ATOM 873 C CA . ILE B 1 9 ? 6.145 3.382 -5.741 1.00 7.37 425 ILE B CA 1
ATOM 874 C C . ILE B 1 9 ? 7.190 2.741 -6.638 1.00 8.52 425 ILE B C 1
ATOM 875 O O . ILE B 1 9 ? 8.173 3.385 -7.014 1.00 8.41 425 ILE B O 1
ATOM 880 N N . MET B 1 10 ? 6.976 1.462 -6.943 1.00 8.67 426 MET B N 1
ATOM 881 C CA . MET B 1 10 ? 7.954 0.636 -7.650 1.00 11.08 426 MET B CA 1
ATOM 882 C C . MET B 1 10 ? 7.383 0.041 -8.936 1.00 10.68 426 MET B C 1
ATOM 883 O O . MET B 1 10 ? 6.191 -0.236 -9.012 1.00 11.11 426 MET B O 1
ATOM 888 N N . GLY B 1 11 ? 8.245 -0.183 -9.930 1.00 11.25 427 GLY B N 1
ATOM 889 C CA . GLY B 1 11 ? 7.849 -0.925 -11.140 1.00 11.38 427 GLY B CA 1
ATOM 890 C C . GLY B 1 11 ? 6.893 -0.194 -12.056 1.00 11.74 427 GLY B C 1
ATOM 891 O O . GLY B 1 11 ? 6.161 -0.815 -12.838 1.00 13.52 427 GLY B O 1
ATOM 892 N N . GLY B 1 12 ? 6.877 1.130 -11.969 1.00 10.93 428 GLY B N 1
ATOM 893 C CA . GLY B 1 12 ? 6.030 1.901 -12.876 1.00 10.48 428 GLY B CA 1
ATOM 894 C C . GLY B 1 12 ? 6.814 3.085 -13.391 1.00 10.57 428 GLY B C 1
ATOM 895 O O . GLY B 1 12 ? 8.018 2.976 -13.645 1.00 9.53 428 GLY B O 1
ATOM 896 N N . THR B 1 13 ? 6.124 4.215 -13.533 1.00 10.01 429 THR B N 1
ATOM 897 C CA . THR B 1 13 ? 6.737 5.415 -14.074 1.00 10.13 429 THR B CA 1
ATOM 898 C C . THR B 1 13 ? 6.199 6.639 -13.354 1.00 9.32 429 THR B C 1
ATOM 899 O O . THR B 1 13 ? 5.018 6.697 -12.998 1.00 8.81 429 THR B O 1
ATOM 903 N N . ASN B 1 14 ? 7.090 7.602 -13.144 1.00 9.10 430 ASN B N 1
ATOM 904 C CA . ASN B 1 14 ? 6.744 8.926 -12.672 1.00 8.80 430 ASN B CA 1
ATOM 905 C C . ASN B 1 14 ? 6.869 9.910 -13.825 1.00 9.49 430 ASN B C 1
ATOM 906 O O . ASN B 1 14 ? 7.973 10.177 -14.296 1.00 9.56 430 ASN B O 1
ATOM 911 N N . ARG B 1 15 ? 5.741 10.450 -14.285 1.00 9.21 431 ARG B N 1
ATOM 912 C CA . ARG B 1 15 ? 5.768 11.248 -15.501 1.00 10.04 431 ARG B CA 1
ATOM 913 C C . ARG B 1 15 ? 5.099 12.575 -15.297 1.00 8.79 431 ARG B C 1
ATOM 914 O O . ARG B 1 15 ? 4.119 12.678 -14.560 1.00 8.68 431 ARG B O 1
ATOM 922 N N . GLY B 1 16 ? 5.618 13.599 -15.950 1.00 8.10 432 GLY B N 1
ATOM 923 C CA . GLY B 1 16 ? 5.035 14.915 -15.773 1.00 6.31 432 GLY B CA 1
ATOM 924 C C . GLY B 1 16 ? 5.948 16.010 -16.259 1.00 6.56 432 GLY B C 1
ATOM 925 O O . GLY B 1 16 ? 6.954 15.739 -16.925 1.00 5.35 432 GLY B O 1
ATOM 926 N N . ARG B 1 17 ? 5.593 17.240 -15.919 1.00 5.89 433 ARG B N 1
ATOM 927 C CA . ARG B 1 17 ? 6.361 18.405 -16.384 1.00 6.31 433 ARG B CA 1
ATOM 928 C C . ARG B 1 17 ? 7.611 18.551 -15.525 1.00 6.43 433 ARG B C 1
ATOM 929 O O . ARG B 1 17 ? 7.534 18.486 -14.301 1.00 6.79 433 ARG B O 1
ATOM 937 N N . ALA B 1 18 ? 8.761 18.762 -16.176 1.00 6.02 434 ALA B N 1
ATOM 938 C CA . ALA B 1 18 ? 10.024 18.927 -15.470 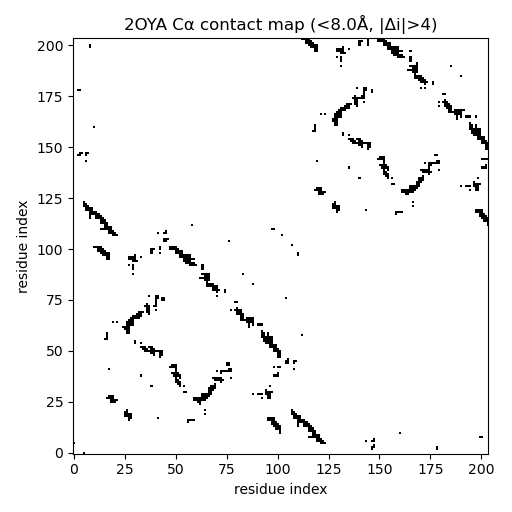1.00 6.14 434 ALA B CA 1
ATOM 939 C C . ALA B 1 18 ? 10.204 20.371 -14.985 1.00 6.54 434 ALA B C 1
ATOM 940 O O . ALA B 1 18 ? 10.252 21.298 -15.796 1.00 7.86 434 ALA B O 1
ATOM 942 N N . GLU B 1 19 ? 10.330 20.559 -13.675 1.00 6.39 435 GLU B N 1
ATOM 943 C CA . GLU B 1 19 ? 10.521 21.900 -13.133 1.00 5.81 435 GLU B CA 1
ATOM 944 C C . GLU B 1 19 ? 11.825 22.005 -12.358 1.00 6.21 435 GLU B C 1
ATOM 945 O O . GLU B 1 19 ? 12.305 21.011 -11.834 1.00 5.73 435 GLU B O 1
ATOM 951 N N . VAL B 1 20 ? 12.371 23.224 -12.278 1.00 6.19 436 VAL B N 1
ATOM 952 C CA . VAL B 1 20 ? 13.625 23.468 -11.564 1.00 6.77 436 VAL B CA 1
ATOM 953 C C . VAL B 1 20 ? 13.475 24.697 -10.688 1.00 6.53 436 VAL B C 1
ATOM 954 O O . VAL B 1 20 ? 12.702 25.596 -11.021 1.00 5.77 436 VAL B O 1
ATOM 958 N N . TYR B 1 21 ? 14.221 24.723 -9.583 1.00 6.40 437 TYR B N 1
ATOM 959 C CA . TYR B 1 21 ? 14.082 25.770 -8.583 1.00 7.14 437 TYR B CA 1
ATOM 960 C C . TYR B 1 21 ? 15.275 26.714 -8.681 1.00 7.28 437 TYR B C 1
ATOM 961 O O . TYR B 1 21 ? 16.428 26.339 -8.384 1.00 7.34 437 TYR B O 1
ATOM 970 N N . TYR B 1 22 ? 14.994 27.943 -9.079 1.00 7.19 438 TYR B N 1
ATOM 971 C CA . TYR B 1 22 ? 16.051 28.925 -9.359 1.00 8.39 438 TYR B CA 1
ATOM 972 C C . TYR B 1 22 ? 15.553 30.315 -9.000 1.00 8.18 438 TYR B C 1
ATOM 973 O O . TYR B 1 22 ? 14.395 30.639 -9.250 1.00 7.38 438 TYR B O 1
ATOM 982 N N . ASN B 1 23 ? 16.448 31.144 -8.452 1.00 8.00 439 ASN B N 1
ATOM 983 C CA . ASN B 1 23 ? 16.059 32.437 -7.914 1.00 9.14 439 ASN B CA 1
ATOM 984 C C . ASN B 1 23 ? 14.798 32.338 -7.043 1.00 8.95 439 ASN B C 1
ATOM 985 O O . ASN B 1 23 ? 13.868 33.159 -7.162 1.00 8.95 439 ASN B O 1
ATOM 990 N N . ASN B 1 24 ? 14.791 31.332 -6.167 1.00 7.90 440 ASN B N 1
ATOM 991 C CA . ASN B 1 24 ? 13.731 31.135 -5.163 1.00 9.60 440 ASN B CA 1
ATOM 992 C C . ASN B 1 24 ? 12.315 30.937 -5.709 1.00 9.30 440 ASN B C 1
ATOM 993 O O . ASN B 1 24 ? 11.341 31.312 -5.042 1.00 8.65 440 ASN B O 1
ATOM 998 N N . GLU B 1 25 ? 12.205 30.340 -6.902 1.00 9.34 441 GLU B N 1
ATOM 999 C CA . GLU B 1 25 ? 10.904 30.057 -7.524 1.00 9.63 441 GLU B CA 1
ATOM 1000 C C . GLU B 1 25 ? 11.022 28.839 -8.403 1.00 8.83 441 GLU B C 1
ATOM 1001 O O . GLU B 1 25 ? 12.020 28.686 -9.109 1.00 8.20 441 GLU B O 1
ATOM 1007 N N . TRP B 1 26 ? 9.983 28.010 -8.415 1.00 7.96 442 TRP B N 1
ATOM 1008 C CA . TRP B 1 26 ? 9.934 26.929 -9.397 1.00 7.36 442 TRP B CA 1
ATOM 1009 C C . TRP B 1 26 ? 9.652 27.498 -10.772 1.00 7.33 442 TRP B C 1
ATOM 1010 O O . TRP B 1 26 ? 8.811 28.372 -10.936 1.00 7.57 442 TRP B O 1
ATOM 1021 N N . GLY B 1 27 ? 10.376 27.002 -11.763 1.00 6.96 443 GLY B N 1
ATOM 1022 C CA . GLY B 1 27 ? 10.138 27.417 -13.133 1.00 5.99 443 GLY B CA 1
ATOM 1023 C C . GLY B 1 27 ? 10.300 26.210 -14.018 1.00 5.84 443 GLY B C 1
ATOM 1024 O O . GLY B 1 27 ? 10.669 25.138 -13.552 1.00 6.70 443 GLY B O 1
ATOM 1025 N N . THR B 1 28 ? 10.040 26.399 -15.303 1.00 5.30 444 THR B N 1
ATOM 1026 C CA . THR B 1 28 ? 10.002 25.279 -16.223 1.00 5.70 444 THR B CA 1
ATOM 1027 C C . THR B 1 28 ? 11.252 25.208 -17.105 1.00 5.77 444 THR B C 1
ATOM 1028 O O . THR B 1 28 ? 12.191 26.010 -16.975 1.00 6.59 444 THR B O 1
ATOM 1032 N N . ILE B 1 29 ? 11.257 24.230 -17.999 1.00 5.76 445 ILE B N 1
ATOM 1033 C CA . ILE B 1 29 ? 12.377 23.962 -18.889 1.00 6.60 445 ILE B CA 1
ATOM 1034 C C . ILE B 1 29 ? 11.802 23.892 -20.292 1.00 6.69 445 ILE B C 1
ATOM 1035 O O . ILE B 1 29 ? 10.963 23.021 -20.592 1.00 6.59 445 ILE B O 1
ATOM 1040 N N . CYS B 1 30 ? 12.239 24.796 -21.165 1.00 7.65 446 CYS B N 1
ATOM 1041 C CA . CYS B 1 30 ? 11.845 24.698 -22.579 1.00 7.66 446 CYS B CA 1
ATOM 1042 C C . CYS B 1 30 ? 12.341 23.399 -23.219 1.00 7.28 446 CYS B C 1
ATOM 1043 O O . CYS B 1 30 ? 13.443 22.943 -22.930 1.00 8.10 446 CYS B O 1
ATOM 1046 N N . ASP B 1 31 ? 11.534 22.803 -24.089 1.00 6.78 447 ASP B N 1
ATOM 1047 C CA . ASP B 1 31 ? 11.875 21.501 -24.647 1.00 6.28 447 ASP B CA 1
ATOM 1048 C C . ASP B 1 31 ? 12.873 21.539 -25.827 1.00 6.12 447 ASP B C 1
ATOM 1049 O O . ASP B 1 31 ? 13.178 20.503 -26.405 1.00 6.53 447 ASP B O 1
ATOM 1054 N N . ASP B 1 32 ? 13.387 22.721 -26.161 0.80 5.86 448 ASP B N 1
ATOM 1055 C CA . ASP B 1 32 ? 14.342 22.837 -27.262 0.80 6.91 448 ASP B CA 1
ATOM 1056 C C . ASP B 1 32 ? 15.624 22.054 -26.925 0.80 6.91 448 ASP B C 1
ATOM 1057 O O . ASP B 1 32 ? 16.320 22.371 -25.952 0.80 6.56 448 ASP B O 1
ATOM 1062 N N A ASP B 1 33 ? 15.897 21.047 -27.757 0.50 7.13 449 ASP B N 1
ATOM 1063 N N B ASP B 1 33 ? 15.915 21.028 -27.723 0.50 7.04 449 ASP B N 1
ATOM 1064 C CA A ASP B 1 33 ? 16.983 20.063 -27.589 0.50 7.90 449 ASP B CA 1
ATOM 1065 C CA B ASP B 1 33 ? 17.087 20.160 -27.519 0.50 7.84 449 ASP B CA 1
ATOM 1066 C C A ASP B 1 33 ? 16.955 19.301 -26.255 0.50 7.37 449 ASP B C 1
ATOM 1067 C C B ASP B 1 33 ? 16.949 19.208 -26.308 0.50 7.29 449 ASP B C 1
ATOM 1068 O O A ASP B 1 33 ? 17.984 18.882 -25.740 0.50 7.73 449 ASP B O 1
ATOM 1069 O O B ASP B 1 33 ? 17.911 18.541 -25.938 0.50 7.84 449 ASP B O 1
ATOM 1078 N N . TRP B 1 34 ? 15.763 19.145 -25.699 1.00 7.50 450 TRP B N 1
ATOM 1079 C CA . TRP B 1 34 ? 15.561 18.347 -24.490 1.00 6.78 450 TRP B CA 1
ATOM 1080 C C . TRP B 1 34 ? 15.463 16.889 -24.948 1.00 6.94 450 TRP B C 1
ATOM 1081 O O . TRP B 1 34 ? 14.551 16.528 -25.709 1.00 7.96 450 TRP B O 1
ATOM 1092 N N . ASP B 1 35 ? 16.429 16.076 -24.524 1.00 7.31 451 ASP B N 1
ATOM 1093 C CA . ASP B 1 35 ? 16.545 14.700 -25.014 1.00 7.33 451 ASP B CA 1
ATOM 1094 C C . ASP B 1 35 ? 16.654 13.669 -23.877 1.00 7.10 451 ASP B C 1
ATOM 1095 O O . ASP B 1 35 ? 16.584 14.025 -22.694 1.00 6.31 451 ASP B O 1
ATOM 1100 N N . ASN B 1 36 ? 16.809 12.393 -24.227 1.00 6.67 452 ASN B N 1
ATOM 1101 C CA . ASN B 1 36 ? 16.812 11.358 -23.196 1.00 7.17 452 ASN B CA 1
ATOM 1102 C C . ASN B 1 36 ? 18.006 11.489 -22.232 1.00 6.64 452 ASN B C 1
ATOM 1103 O O . ASN B 1 36 ? 17.899 11.103 -21.070 1.00 6.10 452 ASN B O 1
ATOM 1108 N N . ASN B 1 37 ? 19.130 12.014 -22.723 1.00 6.15 453 ASN B N 1
ATOM 1109 C CA . ASN B 1 37 ? 20.275 12.262 -21.846 1.00 6.22 453 ASN B CA 1
ATOM 1110 C C . ASN B 1 37 ? 19.922 13.290 -20.771 1.00 5.55 453 ASN B C 1
ATOM 1111 O O . ASN B 1 37 ? 20.216 13.093 -19.589 1.00 4.82 453 ASN B O 1
ATOM 1116 N N . ASP B 1 38 ? 19.263 14.369 -21.185 1.00 5.31 454 ASP B N 1
ATOM 1117 C CA . ASP B 1 38 ? 18.816 15.403 -20.251 1.00 5.36 454 ASP B CA 1
ATOM 1118 C C . ASP B 1 38 ? 17.806 14.836 -19.249 1.00 5.57 454 ASP B C 1
ATOM 1119 O O . ASP B 1 38 ? 17.879 15.128 -18.049 1.00 4.80 454 ASP B O 1
ATOM 1124 N N . ALA B 1 39 ? 16.852 14.063 -19.768 1.00 5.32 455 ALA B N 1
ATOM 1125 C CA . ALA B 1 39 ? 15.815 13.451 -18.944 1.00 5.56 455 ALA B CA 1
ATOM 1126 C C . ALA B 1 39 ? 16.457 12.489 -17.938 1.00 5.29 455 ALA B C 1
ATOM 1127 O O . ALA B 1 39 ? 16.014 12.392 -16.803 1.00 4.14 455 ALA B O 1
ATOM 1129 N N . THR B 1 40 ? 17.500 11.789 -18.375 1.00 5.25 456 THR B N 1
ATOM 1130 C CA . THR B 1 40 ? 18.216 10.847 -17.491 1.00 6.00 456 THR B CA 1
ATOM 1131 C C . THR B 1 40 ? 18.904 11.604 -16.351 1.00 5.73 456 THR B C 1
ATOM 1132 O O . THR B 1 40 ? 18.802 11.198 -15.195 1.00 6.25 456 THR B O 1
ATOM 1136 N N . VAL B 1 41 ? 19.574 12.709 -16.652 1.00 5.04 457 VAL B N 1
ATOM 1137 C CA . VAL B 1 41 ? 20.162 13.526 -15.560 1.00 5.20 457 VAL B CA 1
ATOM 1138 C C . VAL B 1 41 ? 19.066 13.971 -14.576 1.00 5.07 457 VAL B C 1
ATOM 1139 O O . VAL B 1 41 ? 19.188 13.786 -13.363 1.00 5.13 457 VAL B O 1
ATOM 1143 N N . PHE B 1 42 ? 17.981 14.524 -15.115 1.00 4.74 458 PHE B N 1
ATOM 1144 C CA . PHE B 1 42 ? 16.874 15.036 -14.303 1.00 4.87 458 PHE B CA 1
ATOM 1145 C C . PHE B 1 42 ? 16.308 13.929 -13.389 1.00 4.63 458 PHE B C 1
ATOM 1146 O O . PHE B 1 42 ? 16.200 14.095 -12.159 1.00 5.05 458 PHE B O 1
ATOM 1154 N N . CYS B 1 43 ? 15.984 12.793 -13.995 1.00 5.23 459 CYS B N 1
ATOM 1155 C CA . CYS B 1 43 ? 15.407 11.657 -13.268 1.00 5.25 459 CYS B CA 1
ATOM 1156 C C . CYS B 1 43 ? 16.386 11.103 -12.237 1.00 5.66 459 CYS B C 1
ATOM 1157 O O . CYS B 1 43 ? 15.977 10.755 -11.133 1.00 5.85 459 CYS B O 1
ATOM 1160 N N . ARG B 1 44 ? 17.671 11.044 -12.582 1.00 5.56 460 ARG B N 1
ATOM 1161 C CA . ARG B 1 44 ? 18.673 10.566 -11.621 1.00 5.99 460 ARG B CA 1
ATOM 1162 C C . ARG B 1 44 ? 18.846 11.534 -10.447 1.00 6.49 460 ARG B C 1
ATOM 1163 O O . ARG B 1 44 ? 19.123 11.090 -9.313 1.00 7.32 460 ARG B O 1
ATOM 1171 N N . MET B 1 45 ? 18.657 12.834 -10.681 1.00 6.40 461 MET B N 1
ATOM 1172 C CA . MET B 1 45 ? 18.679 13.779 -9.539 1.00 7.45 461 MET B CA 1
ATOM 1173 C C . MET B 1 45 ? 17.660 13.369 -8.471 1.00 7.96 461 MET B C 1
ATOM 1174 O O . MET B 1 45 ? 17.934 13.462 -7.269 1.00 8.74 461 MET B O 1
ATOM 1179 N N . LEU B 1 46 ? 16.500 12.906 -8.939 1.00 7.95 462 LEU B N 1
ATOM 1180 C CA . LEU B 1 46 ? 15.405 12.441 -8.083 1.00 8.12 462 LEU B CA 1
ATOM 1181 C C . LEU B 1 46 ? 15.542 10.980 -7.609 1.00 9.11 462 LEU B C 1
ATOM 1182 O O . LEU B 1 46 ? 14.671 10.487 -6.879 1.00 10.35 462 LEU B O 1
ATOM 1187 N N . GLY B 1 47 ? 16.636 10.309 -7.978 1.00 8.74 463 GLY B N 1
ATOM 1188 C CA . GLY B 1 47 ? 16.873 8.932 -7.529 1.00 8.88 463 GLY B CA 1
ATOM 1189 C C . GLY B 1 47 ? 16.441 7.822 -8.476 1.00 9.03 463 GLY B C 1
ATOM 1190 O O . GLY B 1 47 ? 16.666 6.640 -8.189 1.00 9.62 463 GLY B O 1
ATOM 1191 N N . TYR B 1 48 ? 15.846 8.176 -9.615 1.00 8.93 464 TYR B N 1
ATOM 1192 C CA . TYR B 1 48 ? 15.453 7.170 -10.605 1.00 9.16 464 TYR B CA 1
ATOM 1193 C C . TYR B 1 48 ? 16.675 6.712 -11.393 1.00 10.07 464 TYR B C 1
ATOM 1194 O O . TYR B 1 48 ? 17.717 7.357 -11.352 1.00 11.35 464 TYR B O 1
ATOM 1203 N N A SER B 1 49 ? 16.536 5.604 -12.114 0.50 10.57 465 SER B N 1
ATOM 1204 N N B SER B 1 49 ? 16.542 5.587 -12.085 0.50 10.48 465 SER B N 1
ATOM 1205 C CA A SER B 1 49 ? 17.639 5.048 -12.890 0.50 11.08 465 SER B CA 1
ATOM 1206 C CA B SER B 1 49 ? 17.621 5.059 -12.905 0.50 10.96 465 SER B CA 1
ATOM 1207 C C A SER B 1 49 ? 17.630 5.511 -14.348 0.50 11.33 465 SER B C 1
ATOM 1208 C C B SER B 1 49 ? 17.616 5.741 -14.265 0.50 11.17 465 SER B C 1
ATOM 1209 O O A SER B 1 49 ? 18.684 5.618 -14.980 0.50 11.35 465 SER B O 1
ATOM 1210 O O B SER B 1 49 ? 18.640 6.247 -14.729 0.50 11.19 465 SER B O 1
ATOM 1215 N N . ARG B 1 50 ? 16.437 5.770 -14.881 1.00 11.46 466 ARG B N 1
ATOM 1216 C CA . ARG B 1 50 ? 16.287 6.144 -16.288 1.00 12.89 466 ARG B CA 1
ATOM 1217 C C . ARG B 1 50 ? 15.312 7.286 -16.436 1.00 10.93 466 ARG B C 1
ATOM 1218 O O . ARG B 1 50 ? 14.377 7.435 -15.650 1.00 10.74 466 ARG B O 1
ATOM 1226 N N . GLY B 1 51 ? 15.534 8.086 -17.463 1.00 9.88 467 GLY B N 1
ATOM 1227 C CA . GLY B 1 51 ? 14.601 9.148 -17.824 1.00 9.02 467 GLY B CA 1
ATOM 1228 C C . GLY B 1 51 ? 14.393 9.143 -19.331 1.00 8.42 467 GLY B C 1
ATOM 1229 O O . GLY B 1 51 ? 15.341 8.931 -20.107 1.00 8.47 467 GLY B O 1
ATOM 1230 N N . ARG B 1 52 ? 13.158 9.384 -19.749 1.00 8.23 468 ARG B N 1
ATOM 1231 C CA . ARG B 1 52 ? 12.840 9.583 -21.159 1.00 9.09 468 ARG B CA 1
ATOM 1232 C C . ARG B 1 52 ? 12.272 10.992 -21.295 1.00 8.16 468 ARG B C 1
ATOM 1233 O O . ARG B 1 52 ? 11.438 11.404 -20.488 1.00 7.10 468 ARG B O 1
ATOM 1241 N N . ALA B 1 53 ? 12.717 11.717 -22.315 1.00 6.89 469 ALA B N 1
ATOM 1242 C CA . ALA B 1 53 ? 12.243 13.082 -22.540 1.00 6.95 469 ALA B CA 1
ATOM 1243 C C . ALA B 1 53 ? 10.842 13.109 -23.168 1.00 7.33 469 ALA B C 1
ATOM 1244 O O . ALA B 1 53 ? 10.558 12.375 -24.127 1.00 7.79 469 ALA B O 1
ATOM 1246 N N . LEU B 1 54 ? 9.994 13.978 -22.634 1.00 8.04 470 LEU B N 1
ATOM 1247 C CA . LEU B 1 54 ? 8.668 14.230 -23.196 1.00 7.88 470 LEU B CA 1
ATOM 1248 C C . LEU B 1 54 ? 8.671 15.626 -23.789 1.00 8.35 470 LEU B C 1
ATOM 1249 O O . LEU B 1 54 ? 8.818 16.609 -23.078 1.00 9.33 470 LEU B O 1
ATOM 1254 N N . SER B 1 55 ? 8.532 15.716 -25.106 1.00 7.98 471 SER B N 1
ATOM 1255 C CA . SER B 1 55 ? 8.469 17.013 -25.763 1.00 8.00 471 SER B CA 1
ATOM 1256 C C . SER B 1 55 ? 7.104 17.692 -25.537 1.00 8.09 471 SER B C 1
ATOM 1257 O O . SER B 1 55 ? 6.076 17.030 -25.468 1.00 7.18 471 SER B O 1
ATOM 1260 N N . SER B 1 56 ? 7.103 19.017 -25.414 1.00 7.21 472 SER B N 1
ATOM 1261 C CA . SER B 1 56 ? 5.853 19.795 -25.425 1.00 8.88 472 SER B CA 1
ATOM 1262 C C . SER B 1 56 ? 4.840 19.244 -24.440 1.00 7.84 472 SER B C 1
ATOM 1263 O O . SER B 1 56 ? 3.666 19.057 -24.775 1.00 8.71 472 SER B O 1
ATOM 1266 N N . TYR B 1 57 ? 5.306 18.959 -23.227 1.00 7.33 473 TYR B N 1
ATOM 1267 C CA . TYR B 1 57 ? 4.417 18.523 -22.166 1.00 7.27 473 TYR B CA 1
ATOM 1268 C C . TYR B 1 57 ? 3.458 19.665 -21.785 1.00 7.73 473 TYR B C 1
ATOM 1269 O O . TYR B 1 57 ? 2.255 19.443 -21.600 1.00 7.96 473 TYR B O 1
ATOM 1278 N N . GLY B 1 58 ? 4.002 20.876 -21.667 1.00 8.17 474 GLY B N 1
ATOM 1279 C CA . GLY B 1 58 ? 3.193 22.078 -21.512 1.00 8.17 474 GLY B CA 1
ATOM 1280 C C . GLY B 1 58 ? 2.639 22.230 -20.108 1.00 8.67 474 GLY B C 1
ATOM 1281 O O . GLY B 1 58 ? 2.914 21.398 -19.202 1.00 8.86 474 GLY B O 1
ATOM 1282 N N . GLY B 1 59 ? 1.887 23.314 -19.915 1.00 8.49 475 GLY B N 1
ATOM 1283 C CA . GLY B 1 59 ? 1.034 23.430 -18.740 1.00 8.43 475 GLY B CA 1
ATOM 1284 C C . GLY B 1 59 ? 1.630 24.162 -17.558 1.00 8.65 475 GLY B C 1
ATOM 1285 O O . GLY B 1 59 ? 0.952 24.342 -16.532 1.00 8.03 475 GLY B O 1
ATOM 1286 N N . GLY B 1 60 ? 2.893 24.569 -17.687 1.00 9.12 476 GLY B N 1
ATOM 1287 C CA . GLY B 1 60 ? 3.583 25.323 -16.622 1.00 8.57 476 GLY B CA 1
ATOM 1288 C C . GLY B 1 60 ? 3.164 26.775 -16.532 1.00 9.87 476 GLY B C 1
ATOM 1289 O O . GLY B 1 60 ? 2.427 27.301 -17.391 1.00 8.04 476 GLY B O 1
ATOM 1290 N N . SER B 1 61 ? 3.602 27.416 -15.452 1.00 10.34 477 SER B N 1
ATOM 1291 C CA . SER B 1 61 ? 3.369 28.834 -15.261 1.00 11.50 477 SER B CA 1
ATOM 1292 C C . SER B 1 61 ? 4.649 29.501 -14.741 1.00 11.66 477 SER B C 1
ATOM 1293 O O . SER B 1 61 ? 5.643 28.833 -14.474 1.00 11.87 477 SER B O 1
ATOM 1296 N N . GLY B 1 62 ? 4.611 30.825 -14.631 1.00 11.74 478 GLY B N 1
ATOM 1297 C CA . GLY B 1 62 ? 5.759 31.580 -14.160 1.00 11.49 478 GLY B CA 1
ATOM 1298 C C . GLY B 1 62 ? 6.917 31.544 -15.136 1.00 10.76 478 GLY B C 1
ATOM 1299 O O . GLY B 1 62 ? 6.724 31.530 -16.359 1.00 10.74 478 GLY B O 1
ATOM 1300 N N . ASN B 1 63 ? 8.122 31.524 -14.581 1.00 9.69 479 ASN B N 1
ATOM 1301 C CA . ASN B 1 63 ? 9.320 31.595 -15.377 1.00 9.77 479 ASN B CA 1
ATOM 1302 C C . ASN B 1 63 ? 9.641 30.298 -16.080 1.00 9.41 479 ASN B C 1
ATOM 1303 O O . ASN B 1 63 ? 9.385 29.203 -15.564 1.00 9.74 479 ASN B O 1
ATOM 1308 N N . ILE B 1 64 ? 10.203 30.444 -17.271 1.00 9.11 480 ILE B N 1
ATOM 1309 C CA . ILE B 1 64 ? 10.857 29.342 -17.946 1.00 9.45 480 ILE B CA 1
ATOM 1310 C C . ILE B 1 64 ? 12.335 29.567 -17.663 1.00 9.37 480 ILE B C 1
ATOM 1311 O O . ILE B 1 64 ? 12.935 30.508 -18.196 1.00 10.54 480 ILE B O 1
ATOM 1316 N N . TRP B 1 65 ? 12.924 28.725 -16.814 1.00 8.80 481 TRP B N 1
ATOM 1317 C CA . TRP B 1 65 ? 14.286 28.972 -16.342 1.00 8.66 4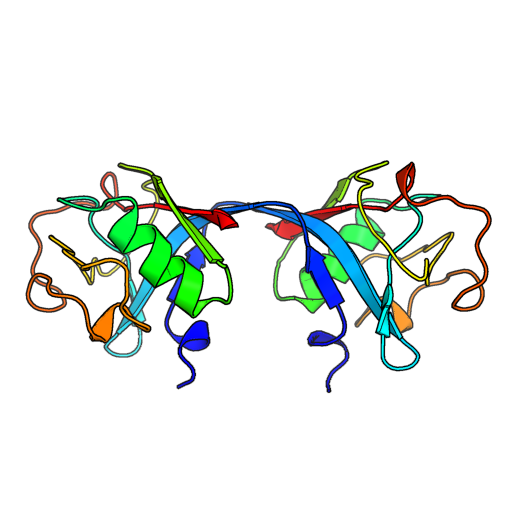81 TRP B CA 1
ATOM 1318 C C . TRP B 1 65 ? 15.373 28.449 -17.267 1.00 8.95 481 TRP B C 1
ATOM 1319 O O . TRP B 1 65 ? 16.457 29.033 -17.320 1.00 9.11 481 TRP B O 1
ATOM 1330 N N . LEU B 1 66 ? 15.118 27.321 -17.938 1.00 7.94 482 LEU B N 1
ATOM 1331 C CA . LEU B 1 66 ? 16.129 26.721 -18.805 1.00 7.49 482 LEU B CA 1
ATOM 1332 C C . LEU B 1 66 ? 15.697 26.552 -20.260 1.00 7.70 482 LEU B C 1
ATOM 1333 O O . LEU B 1 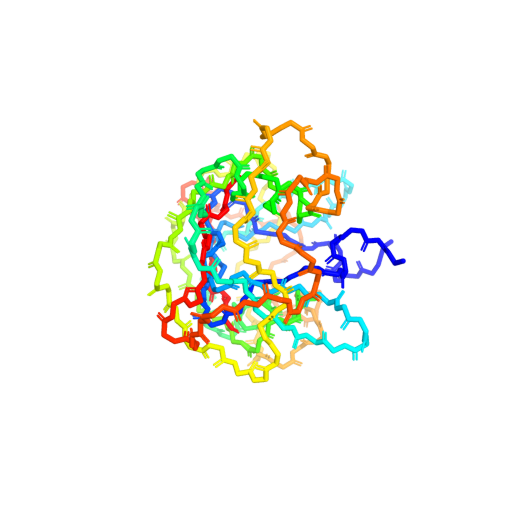66 ? 14.518 26.343 -20.562 1.00 7.29 482 LEU B O 1
ATOM 1338 N N . ASP B 1 67 ? 16.693 26.575 -21.148 1.00 7.53 483 ASP B N 1
ATOM 1339 C CA . ASP B 1 67 ? 16.487 26.375 -22.585 1.00 8.08 483 ASP B CA 1
ATOM 1340 C C . ASP B 1 67 ? 17.783 25.813 -23.154 1.00 8.05 483 ASP B C 1
ATOM 1341 O O . ASP B 1 67 ? 18.874 26.077 -22.619 1.00 7.86 483 ASP B O 1
ATOM 1346 N N . ASN B 1 68 ? 17.638 25.007 -24.206 1.00 7.92 484 ASN B N 1
ATOM 1347 C CA . ASN B 1 68 ? 18.753 24.375 -24.914 1.00 8.14 484 ASN B CA 1
ATOM 1348 C C . ASN B 1 68 ? 19.667 23.570 -24.003 1.00 7.88 484 ASN B C 1
ATOM 1349 O O . ASN B 1 68 ? 20.887 23.637 -24.129 1.00 7.54 484 ASN B O 1
ATOM 1354 N N . VAL B 1 69 ? 19.073 22.810 -23.087 1.00 6.80 485 VAL B N 1
ATOM 1355 C CA . VAL B 1 69 ? 19.859 21.943 -22.191 1.00 6.53 485 VAL B CA 1
ATOM 1356 C C . VAL B 1 69 ? 20.524 20.852 -23.000 1.00 6.35 485 VAL B C 1
ATOM 1357 O O . VAL B 1 69 ? 19.875 20.165 -23.792 1.00 6.68 485 VAL B O 1
ATOM 1361 N N A ASN B 1 70 ? 21.829 20.680 -22.798 0.50 6.08 486 ASN B N 1
ATOM 1362 N N B ASN B 1 70 ? 21.825 20.716 -22.819 0.50 5.68 486 ASN B N 1
ATOM 1363 C CA A ASN B 1 70 ? 22.587 19.641 -23.490 0.50 6.79 486 ASN B CA 1
ATOM 1364 C CA B ASN B 1 70 ? 22.538 19.639 -23.442 0.50 6.09 486 ASN B CA 1
ATOM 1365 C C A ASN B 1 70 ? 23.510 18.842 -22.564 0.50 6.55 486 ASN B C 1
ATOM 1366 C C B ASN B 1 70 ? 23.397 18.984 -22.376 0.50 5.97 486 ASN B C 1
ATOM 1367 O O A ASN B 1 70 ? 24.697 19.156 -22.424 0.50 6.79 486 ASN B O 1
ATOM 1368 O O B ASN B 1 70 ? 24.393 19.566 -21.922 0.50 6.11 486 ASN B O 1
ATOM 1377 N N . CYS B 1 71 ? 22.956 17.799 -21.954 1.00 6.23 487 CYS B N 1
ATOM 1378 C CA . CYS B 1 71 ? 23.692 16.942 -21.002 1.00 6.76 487 CYS B CA 1
ATOM 1379 C C . CYS B 1 71 ? 24.314 15.722 -21.673 1.00 7.43 487 CYS B C 1
ATOM 1380 O O . CYS B 1 71 ? 23.770 15.192 -22.641 1.00 7.88 487 CYS B O 1
ATOM 1383 N N . ARG B 1 72 ? 25.426 15.245 -21.118 1.00 7.96 488 ARG B N 1
ATOM 1384 C CA . ARG B 1 72 ? 25.992 13.952 -21.509 1.00 7.82 488 ARG B CA 1
ATOM 1385 C C . ARG B 1 72 ? 25.089 12.811 -21.028 1.00 7.94 488 ARG B C 1
ATOM 1386 O O . ARG B 1 72 ? 24.967 11.786 -21.695 1.00 8.54 488 ARG B O 1
ATOM 1394 N N . GLY B 1 73 ? 24.476 12.995 -19.859 1.00 7.71 489 GLY B N 1
ATOM 1395 C CA . GLY B 1 73 ? 23.605 11.981 -19.248 1.00 8.45 489 GLY B CA 1
ATOM 1396 C C . GLY B 1 73 ? 24.101 11.530 -17.890 1.00 8.68 489 GLY B C 1
ATOM 1397 O O . GLY B 1 73 ? 23.330 10.987 -17.076 1.00 9.54 489 GLY B O 1
ATOM 1398 N N . THR B 1 74 ? 25.383 11.785 -17.644 1.00 7.50 490 THR B N 1
ATOM 1399 C CA . THR B 1 74 ? 26.097 11.331 -16.445 1.00 7.99 490 THR B CA 1
ATOM 1400 C C . THR B 1 74 ? 26.288 12.424 -15.369 1.00 7.88 490 THR B C 1
ATOM 1401 O O . THR B 1 74 ? 26.853 12.161 -14.302 1.00 8.05 490 THR B O 1
ATOM 1405 N N . GLU B 1 75 ? 25.815 13.633 -15.652 1.00 7.15 491 GLU B N 1
ATOM 1406 C CA . GLU B 1 75 ? 26.026 14.782 -14.765 1.00 7.51 491 GLU B CA 1
ATOM 1407 C C . GLU B 1 75 ? 25.398 14.593 -13.398 1.00 7.10 491 GLU B C 1
ATOM 1408 O O . GLU B 1 75 ? 24.346 13.981 -13.272 1.00 8.08 491 GLU B O 1
ATOM 1414 N N . ASN B 1 76 ? 26.045 15.161 -12.385 1.00 7.55 492 ASN B N 1
ATOM 1415 C CA . ASN B 1 76 ? 25.495 15.208 -11.034 1.00 7.54 492 ASN B CA 1
ATOM 1416 C C . ASN B 1 76 ? 24.126 15.888 -11.007 1.00 7.19 492 ASN B C 1
ATOM 1417 O O . ASN B 1 76 ? 23.211 15.467 -10.272 1.00 7.60 492 ASN B O 1
ATOM 1422 N N . SER B 1 77 ? 23.986 16.922 -11.837 1.00 6.55 493 SER B N 1
ATOM 1423 C CA . SER B 1 77 ? 22.726 17.660 -11.954 1.00 5.62 493 SER B CA 1
ATOM 1424 C C . SER B 1 77 ? 22.685 18.459 -13.242 1.00 5.19 493 SER B C 1
ATOM 1425 O O . SER B 1 77 ? 23.709 18.603 -13.929 1.00 4.06 493 SER B O 1
ATOM 1428 N N . LEU B 1 78 ? 21.509 19.028 -13.526 1.00 5.16 494 LEU B N 1
ATOM 1429 C CA . LEU B 1 78 ? 21.348 19.948 -14.653 1.00 5.55 494 LEU B CA 1
ATOM 1430 C C . LEU B 1 78 ? 22.264 21.159 -14.557 1.00 5.69 494 LEU B C 1
ATOM 1431 O O . LEU B 1 78 ? 22.601 21.754 -15.585 1.00 5.99 494 LEU B O 1
ATOM 1436 N N . TRP B 1 79 ? 22.658 21.525 -13.331 1.00 5.57 495 TRP B N 1
ATOM 1437 C CA . TRP B 1 79 ? 23.571 22.651 -13.131 1.00 6.06 495 TRP B CA 1
ATOM 1438 C C . TRP B 1 79 ? 24.916 22.416 -13.824 1.00 6.40 495 TRP B C 1
ATOM 1439 O O . TRP B 1 79 ? 25.600 23.367 -14.172 1.00 6.54 495 TRP B O 1
ATOM 1450 N N . ASP B 1 80 ? 25.264 21.147 -14.069 1.00 5.60 496 ASP B N 1
ATOM 1451 C CA . ASP B 1 80 ? 26.521 20.811 -14.776 1.00 7.08 496 ASP B CA 1
ATOM 1452 C C . ASP B 1 80 ? 26.390 20.745 -16.279 1.00 7.90 496 ASP B C 1
ATOM 1453 O O . ASP B 1 80 ? 27.394 20.738 -16.980 1.00 8.61 496 ASP B O 1
ATOM 1458 N N . CYS B 1 81 ? 25.158 20.663 -16.780 1.00 7.81 497 CYS B N 1
ATOM 1459 C CA . CYS B 1 81 ? 24.957 20.577 -18.227 1.00 8.87 497 CYS B CA 1
ATOM 1460 C C . CYS B 1 81 ? 25.168 21.902 -18.950 1.00 10.60 497 CYS B C 1
ATOM 1461 O O . CYS B 1 81 ? 25.080 22.967 -18.344 1.00 10.89 497 CYS B O 1
ATOM 1464 N N A SER B 1 82 ? 25.430 21.822 -20.251 0.50 10.97 498 SER B N 1
ATOM 1465 N N B SER B 1 82 ? 25.461 21.818 -20.243 0.50 10.74 498 SER B N 1
ATOM 1466 C CA A SER B 1 82 ? 25.409 22.989 -21.127 0.50 12.42 498 SER B CA 1
ATOM 1467 C CA B SER B 1 82 ? 25.384 22.976 -21.115 0.50 11.95 498 SER B CA 1
ATOM 1468 C C A SER B 1 82 ? 23.965 23.440 -21.331 0.50 12.73 498 SER B C 1
ATOM 1469 C C B SER B 1 82 ? 23.932 23.428 -21.148 0.50 12.36 498 SER B C 1
ATOM 1470 O O A SER B 1 82 ? 23.084 22.617 -21.598 0.50 13.28 498 SER B O 1
ATOM 1471 O O B SER B 1 82 ? 23.019 22.598 -21.101 0.50 12.36 498 SER B O 1
ATOM 1476 N N . LYS B 1 83 ? 23.727 24.741 -21.181 1.00 13.29 499 LYS B N 1
ATOM 1477 C CA . LYS B 1 83 ? 22.380 25.329 -21.339 1.00 14.30 499 LYS B CA 1
ATOM 1478 C C . LYS B 1 83 ? 22.520 26.822 -21.523 1.00 15.79 499 LYS B C 1
ATOM 1479 O O . LYS B 1 83 ? 23.570 27.390 -21.202 1.00 16.09 499 LYS B O 1
ATOM 1485 N N . ASN B 1 84 ? 21.466 27.463 -22.020 1.00 16.51 500 ASN B N 1
ATOM 1486 C CA . ASN B 1 84 ? 21.453 28.917 -22.132 1.00 17.95 500 ASN B CA 1
ATOM 1487 C C . ASN B 1 84 ? 21.722 29.467 -20.761 1.00 18.21 500 ASN B C 1
ATOM 1488 O O . ASN B 1 84 ? 21.572 28.750 -19.758 1.00 18.79 500 ASN B O 1
ATOM 1493 N N . SER B 1 85 ? 22.125 30.730 -20.697 1.00 18.52 501 SER B N 1
ATOM 1494 C CA . SER B 1 85 ? 22.115 31.434 -19.434 1.00 18.86 501 SER B CA 1
ATOM 1495 C C . SER B 1 85 ? 20.764 31.151 -18.781 1.00 18.53 501 SER B C 1
ATOM 1496 O O . SER B 1 85 ? 19.745 31.051 -19.480 1.00 17.94 501 SER B O 1
ATOM 1499 N N . TRP B 1 86 ? 20.767 30.959 -17.459 1.00 18.82 502 TRP B N 1
ATOM 1500 C CA . TRP B 1 86 ? 19.522 30.713 -16.728 1.00 18.80 502 TRP B CA 1
ATOM 1501 C C . TRP B 1 86 ? 18.536 31.841 -17.019 1.00 18.84 502 TRP B C 1
ATOM 1502 O O . TRP B 1 86 ? 18.917 33.015 -17.005 1.00 18.80 502 TRP B O 1
ATOM 1513 N N . GLY B 1 87 ? 17.281 31.489 -17.288 1.00 18.03 503 GLY B N 1
ATOM 1514 C CA . GLY B 1 87 ? 16.250 32.472 -17.619 1.00 19.38 503 GLY B CA 1
ATOM 1515 C C . GLY B 1 87 ? 16.268 33.030 -19.039 1.00 19.51 503 GLY B C 1
ATOM 1516 O O . GLY B 1 87 ? 15.375 33.798 -19.410 1.00 20.74 503 GLY B O 1
ATOM 1517 N N . ASN B 1 88 ? 17.280 32.676 -19.827 0.80 19.33 504 ASN B N 1
ATOM 1518 C CA . ASN B 1 88 ? 17.355 33.145 -21.206 0.80 19.16 504 ASN B CA 1
ATOM 1519 C C . ASN B 1 88 ? 16.819 32.078 -22.143 0.80 18.30 504 ASN B C 1
ATOM 1520 O O . ASN B 1 88 ? 17.469 31.067 -22.384 0.80 17.93 504 ASN B O 1
ATOM 1525 N N . HIS B 1 89 ? 15.609 32.309 -22.647 1.00 17.60 505 HIS B N 1
ATOM 1526 C CA . HIS B 1 89 ? 14.907 31.345 -23.484 1.00 16.99 505 HIS B CA 1
ATOM 1527 C C . HIS B 1 89 ? 14.155 32.071 -24.601 1.00 16.75 505 HIS B C 1
ATOM 1528 O O . HIS B 1 89 ? 13.970 33.288 -24.532 1.00 17.73 505 HIS B O 1
ATOM 1535 N N A ASN B 1 90 ? 13.740 31.319 -25.623 0.50 16.35 506 ASN B N 1
ATOM 1536 N N B ASN B 1 90 ? 13.723 31.318 -25.612 0.50 16.52 506 ASN B N 1
ATOM 1537 C CA A ASN B 1 90 ? 12.872 31.828 -26.688 0.50 15.55 506 ASN B CA 1
ATOM 1538 C CA B ASN B 1 90 ? 12.856 31.834 -26.668 0.50 15.87 506 ASN B CA 1
ATOM 1539 C C A ASN B 1 90 ? 11.613 30.955 -26.834 0.50 14.84 506 ASN B C 1
ATOM 1540 C C B ASN B 1 90 ? 11.649 30.914 -26.815 0.50 15.02 506 ASN B C 1
ATOM 1541 O O A ASN B 1 90 ? 11.285 30.472 -27.926 0.50 14.79 506 ASN B O 1
ATOM 1542 O O B ASN B 1 90 ? 11.397 30.346 -27.885 0.50 14.89 506 ASN B O 1
ATOM 1551 N N . CYS B 1 91 ? 10.913 30.764 -25.717 1.00 13.81 507 CYS B N 1
ATOM 1552 C CA . CYS B 1 91 ? 9.858 29.752 -25.616 1.00 12.30 507 CYS B CA 1
ATOM 1553 C C . CYS B 1 91 ? 8.597 30.272 -24.961 1.00 11.39 507 CYS B C 1
ATOM 1554 O O . CYS B 1 91 ? 8.575 31.386 -24.442 1.00 9.94 507 CYS B O 1
ATOM 1557 N N . VAL B 1 92 ? 7.551 29.451 -25.027 1.00 9.54 508 VAL B N 1
ATOM 1558 C CA . VAL B 1 92 ? 6.286 29.674 -24.326 1.00 9.51 508 VAL B CA 1
ATOM 1559 C C . VAL B 1 92 ? 5.982 28.396 -23.548 1.00 8.80 508 VAL B C 1
ATOM 1560 O O . VAL B 1 92 ? 6.597 27.359 -23.810 1.00 8.43 508 VAL B O 1
ATOM 1564 N N . HIS B 1 93 ? 5.054 28.465 -22.601 1.00 8.59 509 HIS B N 1
ATOM 1565 C CA . HIS B 1 93 ? 4.802 27.323 -21.720 1.00 7.97 509 HIS B CA 1
ATOM 1566 C C . HIS B 1 93 ? 4.260 26.079 -22.419 1.00 7.87 509 HIS B C 1
ATOM 1567 O O . HIS B 1 93 ? 4.404 24.975 -21.879 1.00 6.64 509 HIS B O 1
ATOM 1574 N N . ASN B 1 94 ? 3.687 26.233 -23.618 1.00 7.75 510 ASN B N 1
ATOM 1575 C CA . ASN B 1 94 ? 3.290 25.060 -24.413 1.00 9.32 510 ASN B CA 1
ATOM 1576 C C . ASN B 1 94 ? 4.478 24.156 -24.751 1.00 8.78 510 ASN B C 1
ATOM 1577 O O . ASN B 1 94 ? 4.303 22.953 -24.988 1.00 9.01 510 ASN B O 1
ATOM 1582 N N . GLU B 1 95 ? 5.679 24.746 -24.778 1.00 8.17 511 GLU B N 1
ATOM 1583 C CA . GLU B 1 95 ? 6.917 24.015 -25.032 1.00 8.05 511 GLU B CA 1
ATOM 1584 C C . GLU B 1 95 ? 7.582 23.442 -23.781 1.00 7.65 511 GLU B C 1
ATOM 1585 O O . GLU B 1 95 ? 8.667 22.873 -23.897 1.00 7.66 511 GLU B O 1
ATOM 1591 N N . ASP B 1 96 ? 6.942 23.553 -22.607 1.00 7.19 512 ASP B N 1
ATOM 1592 C CA . ASP B 1 96 ? 7.550 23.019 -21.368 1.00 6.27 512 ASP B CA 1
ATOM 1593 C C . ASP B 1 96 ? 7.873 21.540 -21.493 1.00 5.74 512 ASP B C 1
ATOM 1594 O O . ASP B 1 96 ? 7.028 20.740 -21.884 1.00 5.60 512 ASP B O 1
ATOM 1599 N N . ALA B 1 97 ? 9.100 21.190 -21.123 1.00 4.90 513 ALA B N 1
ATOM 1600 C CA . ALA B 1 97 ? 9.584 19.823 -21.228 1.00 5.41 513 ALA B CA 1
ATOM 1601 C C . ALA B 1 97 ? 8.981 18.959 -20.127 1.00 5.30 513 ALA B C 1
ATOM 1602 O O . ALA B 1 97 ? 8.680 19.446 -19.022 1.00 6.09 513 ALA B O 1
ATOM 1604 N N . GLY B 1 98 ? 8.822 17.677 -20.436 1.00 5.79 514 GLY B N 1
ATOM 1605 C CA . GLY B 1 98 ? 8.448 16.709 -19.425 1.00 4.89 514 GLY B CA 1
ATOM 1606 C C . GLY B 1 98 ? 9.422 15.543 -19.416 1.00 5.33 514 GLY B C 1
ATOM 1607 O O . GLY B 1 98 ? 10.346 15.455 -20.235 1.00 5.39 514 GLY B O 1
ATOM 1608 N N . VAL B 1 99 ? 9.200 14.649 -18.472 1.00 5.38 515 VAL B N 1
ATOM 1609 C CA . VAL B 1 99 ? 10.038 13.461 -18.292 1.00 5.70 515 VAL B CA 1
ATOM 1610 C C . VAL B 1 99 ? 9.137 12.303 -17.896 1.00 6.36 515 VAL B C 1
ATOM 1611 O O . VAL B 1 99 ? 8.055 12.502 -17.349 1.00 5.81 515 VAL B O 1
ATOM 1615 N N . GLU B 1 100 ? 9.592 11.094 -18.214 1.00 6.53 516 GLU B N 1
ATOM 1616 C CA . GLU B 1 100 ? 9.039 9.876 -17.658 1.00 8.70 516 GLU B CA 1
ATOM 1617 C C . GLU B 1 100 ? 10.232 9.179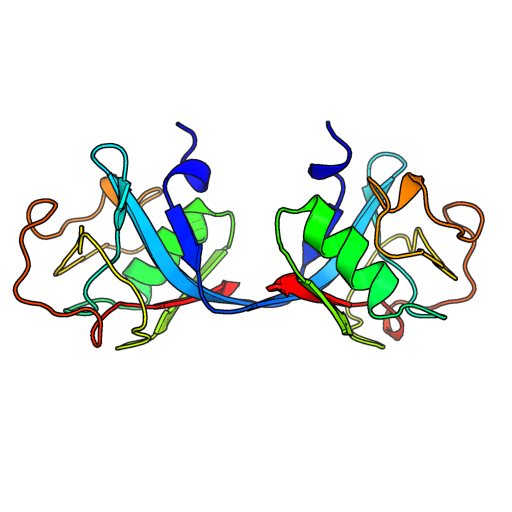 -16.992 1.00 7.85 516 GLU B C 1
ATOM 1618 O O . GLU B 1 100 ? 11.175 8.735 -17.667 1.00 7.88 516 GLU B O 1
ATOM 1624 N N . CYS B 1 101 ? 10.210 9.160 -15.664 1.00 7.23 517 CYS B N 1
ATOM 1625 C CA . CYS B 1 101 ? 11.283 8.591 -14.854 1.00 9.00 517 CYS B CA 1
ATOM 1626 C C . CYS B 1 101 ? 10.901 7.164 -14.466 1.00 9.82 517 CYS B C 1
ATOM 1627 O O . CYS B 1 101 ? 9.752 6.896 -14.099 1.00 10.85 517 CYS B O 1
ATOM 1630 N N . SER B 1 102 ? 11.851 6.250 -14.540 1.00 10.64 518 SER B N 1
ATOM 1631 C CA . SER B 1 102 ? 11.565 4.883 -14.120 1.00 12.31 518 SER B CA 1
ATOM 1632 C C . SER B 1 102 ? 12.792 4.253 -13.468 1.00 13.15 518 SER B C 1
ATOM 1633 O O . SER B 1 102 ? 13.881 4.824 -13.462 1.00 12.86 518 SER B O 1
#

GO terms:
  GO:0043277 apoptotic cell clearance (P, IMP)
  GO:0006897 endocytosis (P, IMP)
  GO:0005886 plasma membrane (C, TAS)
  GO:0005886 plasma membrane (C, EXP)

Sequence (204 aa):
APLAQRVRIMGGTNRGRAEVYYNNEWGTICDDDDWDNNDATVFCRMLGYSRGRALSSYGGGSGNIWLDNVNNCRGTENSLWDCSKNSWGNHNCVHNEDAGVECSAPLAQRVRIMGGTNRGRAEVYYNNEWGTICDDDDWDNNDATVFCRMLGYSSRGRALSSYGGGSGNIWLDNVNNCRGTENSLWDCSSKNSWGNHNNCVHNEDAGVECS

Organism: Mus musculus (NCBI:txid10090)

Solvent-accessible surface area: 9612 Å² total; per-residue (Å²): 105,76,55,48,115,64,5,75,29,68,59,22,41,12,100,0,22,0,8,0,68,65,99,116,89,75,1,0,0,0,22,42,82,19,63,87,70,0,0,22,0,0,0,75,7,47,70,57,95,129,1,97,26,20,90,63,72,6,64,13,86,63,52,10,20,0,1,42,0,76,11,161,10,106,10,98,9,0,82,88,4,73,51,44,81,56,34,84,65,134,14,92,41,121,53,0,0,0,0,28,0,57,103,81,80,52,111,74,3,78,28,73,61,23,44,13,81,0,27,0,10,0,67,67,104,120,82,69,0,1,0,0,20,46,78,19,57,82,68,0,0,23,1,0,0,124,19,61,68,60,67,146,9,117,21,17,85,67,66,7,64,13,87,61,61,10,22,0,0,54,0,70,12,204,7,117,29,122,0,0,64,88,8,76,49,41,85,57,32,88,64,126,15,93,43,117,52,0,0,0,0,35,0,48

CATH classification: 3.10.250.10